Protein AF-A0A7C1MV88-F1 (afdb_monomer_lite)

Sequence (322 aa):
MDLDKIKSQSFTIELNSVKNSGLKTDVEYVSLTDSPQFGAKANNLRFTYNVPVYEKYQTVNYQYMLQGLNEQWSTWDAGQEVLFENLPHGNYKFEVRAQVGDQLTQNSAAYTFQVNRPWYLSITAIILYILMACFVLVLFHFYNRSYYRKQAVALKGENQRKLALSRSENEKAVMRLENEKLEDDFKSKSRELAASAMSIVKKNELLTAIKKDLLPIKQEAQVKTVIRTIDKNLSATKDWQFFEEAFTNADKDFFNKIKESHPKLTPKDLKLCAYLRLNLASKEIAPLLNISVRSVEIKRYRLRKKMDLQHKKSLVEYIISL

Structure (mmCIF, N/CA/C/O backbone):
data_AF-A0A7C1MV88-F1
#
_entry.id   AF-A0A7C1MV88-F1
#
loop_
_atom_site.group_PDB
_atom_site.id
_atom_site.type_symbol
_atom_site.label_atom_id
_atom_site.label_alt_id
_atom_site.label_comp_id
_atom_site.label_asym_id
_atom_site.label_entity_id
_atom_site.label_seq_id
_atom_site.pdbx_PDB_ins_code
_atom_site.Cartn_x
_atom_site.Cartn_y
_atom_site.Cartn_z
_atom_site.occupancy
_atom_site.B_iso_or_equiv
_atom_site.auth_seq_id
_atom_site.auth_comp_id
_atom_site.auth_asym_id
_atom_site.auth_atom_id
_atom_site.pdbx_PDB_model_num
ATOM 1 N N . MET A 1 1 ? 63.161 -0.910 -93.864 1.00 43.44 1 MET A N 1
ATOM 2 C CA . MET A 1 1 ? 62.293 -0.283 -92.848 1.00 43.44 1 MET A CA 1
ATOM 3 C C . MET A 1 1 ? 63.189 0.031 -91.671 1.00 43.44 1 MET A C 1
ATOM 5 O O . MET A 1 1 ? 63.658 -0.904 -91.039 1.00 43.44 1 MET A O 1
ATOM 9 N N . ASP A 1 2 ? 63.518 1.306 -91.474 1.00 39.75 2 ASP A N 1
ATOM 10 C CA . ASP A 1 2 ? 64.302 1.757 -90.319 1.00 39.75 2 ASP A CA 1
ATOM 11 C C . ASP A 1 2 ? 63.529 1.451 -89.034 1.00 39.75 2 ASP A C 1
ATOM 13 O O . ASP A 1 2 ? 62.472 2.035 -88.789 1.00 39.75 2 ASP A O 1
ATOM 17 N N . LEU A 1 3 ? 64.054 0.531 -88.227 1.00 54.66 3 LEU A N 1
ATOM 18 C CA . LEU A 1 3 ? 63.528 0.187 -86.901 1.00 54.66 3 LEU A CA 1
ATOM 19 C C . LEU A 1 3 ? 63.976 1.186 -85.812 1.00 54.66 3 LEU A C 1
ATOM 21 O O . LEU A 1 3 ? 63.488 1.120 -84.689 1.00 54.66 3 LEU A O 1
ATOM 25 N N . ASP A 1 4 ? 64.814 2.170 -86.156 1.00 48.09 4 ASP A N 1
ATOM 26 C CA . ASP A 1 4 ? 65.442 3.107 -85.208 1.00 48.09 4 ASP A CA 1
ATOM 27 C C . ASP A 1 4 ? 64.668 4.426 -84.987 1.00 48.09 4 ASP A C 1
ATOM 29 O O . ASP A 1 4 ? 65.198 5.394 -84.441 1.00 48.09 4 ASP A O 1
ATOM 33 N N . LYS A 1 5 ? 63.388 4.496 -85.380 1.00 48.03 5 LYS A N 1
ATOM 34 C CA . LYS A 1 5 ? 62.502 5.651 -85.105 1.00 48.03 5 LYS A CA 1
ATOM 35 C C . LYS A 1 5 ? 61.312 5.342 -84.196 1.00 48.03 5 LYS A C 1
ATOM 37 O O . LYS A 1 5 ? 60.357 6.117 -84.162 1.00 48.03 5 LYS A O 1
ATOM 42 N N . ILE A 1 6 ? 61.364 4.271 -83.406 1.00 53.09 6 ILE A N 1
ATOM 43 C CA . ILE A 1 6 ? 60.398 4.082 -82.316 1.00 53.09 6 ILE A CA 1
ATOM 44 C C . ILE A 1 6 ? 60.841 4.971 -81.149 1.00 53.09 6 ILE A C 1
ATOM 46 O O . ILE A 1 6 ? 61.544 4.539 -80.240 1.00 53.09 6 ILE A O 1
ATOM 50 N N . LYS A 1 7 ? 60.455 6.253 -81.175 1.00 53.41 7 LYS A N 1
ATOM 51 C CA . LYS A 1 7 ? 60.426 7.048 -79.941 1.00 53.41 7 LYS A CA 1
ATOM 52 C C . LYS A 1 7 ? 59.512 6.298 -78.975 1.00 53.41 7 LYS A C 1
ATOM 54 O O . LYS A 1 7 ? 58.331 6.150 -79.268 1.00 53.41 7 LYS A O 1
ATOM 59 N N . SER A 1 8 ? 60.041 5.814 -77.853 1.00 57.75 8 SER A N 1
ATOM 60 C CA . SER A 1 8 ? 59.219 5.266 -76.775 1.00 57.75 8 SER A CA 1
ATOM 61 C C . SER A 1 8 ? 58.285 6.372 -76.282 1.00 57.75 8 SER A C 1
ATOM 63 O O . SER A 1 8 ? 58.719 7.290 -75.582 1.00 57.75 8 SER A O 1
ATOM 65 N N . GLN A 1 9 ? 57.028 6.344 -76.713 1.00 67.88 9 GLN A N 1
ATOM 66 C CA . GLN A 1 9 ? 56.026 7.291 -76.259 1.00 67.88 9 GLN A CA 1
ATOM 67 C C . GLN A 1 9 ? 55.664 6.929 -74.819 1.00 67.88 9 GLN A C 1
ATOM 69 O O . GLN A 1 9 ? 55.195 5.834 -74.538 1.00 67.88 9 GLN A O 1
ATOM 74 N N . SER A 1 10 ? 55.946 7.826 -73.881 1.00 76.81 10 SER A N 1
ATOM 75 C CA . SER A 1 10 ? 55.569 7.640 -72.485 1.00 76.81 10 SER A CA 1
ATOM 76 C C . SER A 1 10 ? 54.100 7.996 -72.293 1.00 76.81 10 SER A C 1
ATOM 78 O O . SER A 1 10 ? 53.696 9.114 -72.616 1.00 76.81 10 SER A O 1
ATOM 80 N N . PHE A 1 11 ? 53.325 7.076 -71.726 1.00 85.00 11 PHE A N 1
ATOM 81 C CA . PHE A 1 11 ? 51.921 7.298 -71.395 1.00 85.00 11 PHE A CA 1
ATOM 82 C C . PHE A 1 11 ? 51.751 7.554 -69.895 1.00 85.00 11 PHE A C 1
ATOM 84 O O . PHE A 1 11 ? 52.348 6.861 -69.063 1.00 85.00 11 PHE A O 1
ATOM 91 N N . THR A 1 12 ? 50.913 8.529 -69.551 1.00 88.44 12 THR A N 1
ATOM 92 C CA . THR A 1 12 ? 50.513 8.835 -68.175 1.00 88.44 12 THR A CA 1
ATOM 93 C C . THR A 1 12 ? 49.016 8.622 -68.008 1.00 88.44 12 THR A C 1
ATOM 95 O O . THR A 1 12 ? 48.235 8.961 -68.894 1.00 88.44 12 THR A O 1
ATOM 98 N N . ILE A 1 13 ? 48.620 8.039 -66.880 1.00 90.62 13 ILE A N 1
ATOM 99 C CA . ILE A 1 13 ? 47.217 7.871 -66.502 1.00 90.62 13 ILE A CA 1
ATOM 100 C C . ILE A 1 13 ? 46.763 9.036 -65.627 1.00 90.62 13 ILE A C 1
ATOM 102 O O . ILE A 1 13 ? 47.484 9.453 -64.717 1.00 90.62 13 ILE A O 1
ATOM 106 N N . GLU A 1 14 ? 45.556 9.530 -65.880 1.00 90.62 14 GLU A N 1
ATOM 107 C CA . GLU A 1 14 ? 44.927 10.589 -65.096 1.00 90.62 14 GLU A CA 1
ATOM 108 C C . GLU A 1 14 ? 43.582 10.119 -64.535 1.00 90.62 14 GLU A C 1
ATOM 110 O O . GLU A 1 14 ? 42.842 9.351 -65.159 1.00 90.62 14 GLU A O 1
ATOM 115 N N . LEU A 1 15 ? 43.279 10.566 -63.315 1.00 90.62 15 LEU A N 1
ATOM 116 C CA . LEU A 1 15 ? 41.982 10.360 -62.684 1.00 90.62 15 LEU A CA 1
ATOM 117 C C . LEU A 1 15 ? 41.083 11.547 -63.047 1.00 90.62 15 LEU A C 1
ATOM 119 O O . LEU A 1 15 ? 41.355 12.671 -62.641 1.00 90.62 15 LEU A O 1
ATOM 123 N N . ASN A 1 16 ? 40.013 11.300 -63.800 1.00 90.38 16 ASN A N 1
ATOM 124 C CA . ASN A 1 16 ? 39.145 12.346 -64.347 1.00 90.38 16 ASN A CA 1
ATOM 125 C C . ASN A 1 16 ? 38.116 12.842 -63.336 1.00 90.38 16 ASN A C 1
ATOM 127 O O . ASN A 1 16 ? 37.838 14.035 -63.246 1.00 90.38 16 ASN A O 1
ATOM 131 N N . SER A 1 17 ? 37.480 11.913 -62.622 1.00 90.19 17 SER A N 1
ATOM 132 C CA . SER A 1 17 ? 36.463 12.260 -61.636 1.00 90.19 17 SER A CA 1
ATOM 133 C C . SER A 1 17 ? 36.276 11.159 -60.611 1.00 90.19 17 SER A C 1
ATOM 135 O O . SER A 1 17 ? 36.315 9.973 -60.948 1.00 90.19 17 SER A O 1
ATOM 137 N N . VAL A 1 18 ? 35.987 11.576 -59.382 1.00 91.38 18 VAL A N 1
ATOM 138 C CA . VAL A 1 18 ? 35.478 10.718 -58.316 1.00 91.38 18 VAL A CA 1
ATOM 139 C C . VAL A 1 18 ? 34.064 11.172 -58.004 1.00 91.38 18 VAL A C 1
ATOM 141 O O . VAL A 1 18 ? 33.821 12.359 -57.783 1.00 91.38 18 VAL A O 1
ATOM 144 N N . LYS A 1 19 ? 33.122 10.234 -58.010 1.00 91.88 19 LYS A N 1
ATOM 145 C CA . LYS A 1 19 ? 31.727 10.489 -57.658 1.00 91.88 19 LYS A CA 1
ATOM 146 C C . LYS A 1 19 ? 31.331 9.632 -56.472 1.00 91.88 19 LYS A C 1
ATOM 148 O O . LYS A 1 19 ? 31.603 8.432 -56.472 1.00 91.88 19 LYS A O 1
ATOM 153 N N . ASN A 1 20 ? 30.655 10.234 -55.502 1.00 90.19 20 ASN A N 1
ATOM 154 C CA . ASN A 1 20 ? 30.057 9.524 -54.381 1.00 90.19 20 ASN A CA 1
ATOM 155 C C . ASN A 1 20 ? 28.533 9.482 -54.526 1.00 90.19 20 ASN A C 1
ATOM 157 O O . ASN A 1 20 ? 27.910 10.447 -54.960 1.00 90.19 20 ASN A O 1
ATOM 161 N N . SER A 1 21 ? 27.933 8.356 -54.159 1.00 86.88 21 SER A N 1
ATOM 162 C CA . SER A 1 21 ? 26.489 8.180 -54.073 1.00 86.88 21 SER A CA 1
ATOM 163 C C . SER A 1 21 ? 26.116 7.299 -52.880 1.00 86.88 21 SER A C 1
ATOM 165 O O . SER A 1 21 ? 26.923 6.548 -52.331 1.00 86.88 21 SER A O 1
ATOM 167 N N . GLY A 1 22 ? 24.864 7.402 -52.462 1.00 83.12 22 GLY A N 1
ATOM 168 C CA . GLY A 1 22 ? 24.273 6.577 -51.417 1.00 83.12 22 GLY A CA 1
ATOM 169 C C . GLY A 1 22 ? 23.012 5.896 -51.923 1.00 83.12 22 GLY A C 1
ATOM 170 O O . GLY A 1 22 ? 22.513 6.220 -52.995 1.00 83.12 22 GLY A O 1
ATOM 171 N N . LEU A 1 23 ? 22.443 4.989 -51.124 1.00 69.50 23 LEU A N 1
ATOM 172 C CA . LEU A 1 23 ? 21.227 4.225 -51.467 1.00 69.50 23 LEU A CA 1
ATOM 173 C C . LEU A 1 23 ? 20.025 5.092 -51.911 1.00 69.50 23 LEU A C 1
ATOM 175 O O . LEU A 1 23 ? 19.098 4.565 -52.520 1.00 69.50 23 LEU A O 1
ATOM 179 N N . LYS A 1 24 ? 20.007 6.389 -51.564 1.00 66.50 24 LYS A N 1
ATOM 180 C CA . LYS A 1 24 ? 18.940 7.355 -51.898 1.00 66.50 24 LYS A CA 1
ATOM 181 C C . LYS A 1 24 ? 19.437 8.799 -52.094 1.00 66.50 24 LYS A C 1
ATOM 183 O O . LYS A 1 24 ? 18.637 9.721 -51.968 1.00 66.50 24 LYS A O 1
ATOM 188 N N . THR A 1 25 ? 20.734 9.019 -52.293 1.00 68.38 25 THR A N 1
ATOM 189 C CA . THR A 1 25 ? 21.294 10.374 -52.457 1.00 68.38 25 THR A CA 1
ATOM 190 C C . THR A 1 25 ? 21.766 10.584 -53.883 1.00 68.38 25 THR A C 1
ATOM 192 O O . THR A 1 25 ? 22.260 9.645 -54.510 1.00 68.38 25 THR A O 1
ATOM 195 N N . ASP A 1 26 ? 21.616 11.816 -54.367 1.00 73.62 26 ASP A N 1
ATOM 196 C CA . ASP A 1 26 ? 22.109 12.219 -55.677 1.00 73.62 26 ASP A CA 1
ATOM 197 C C . ASP A 1 26 ? 23.626 12.018 -55.777 1.00 73.62 26 ASP A C 1
ATOM 199 O O . ASP A 1 26 ? 24.349 11.964 -54.779 1.00 73.62 26 ASP A O 1
ATOM 203 N N . VAL A 1 27 ? 24.098 11.845 -57.009 1.00 81.69 27 VAL A N 1
ATOM 204 C CA . VAL A 1 27 ? 25.511 11.613 -57.300 1.00 81.69 27 VAL A CA 1
ATOM 205 C C . VAL A 1 27 ? 26.274 12.928 -57.142 1.00 81.69 27 VAL A C 1
ATOM 207 O O . VAL A 1 27 ? 26.058 13.865 -57.909 1.00 81.69 27 VAL A O 1
ATOM 210 N N . GLU A 1 28 ? 27.194 12.985 -56.183 1.00 84.75 28 GLU A N 1
ATOM 211 C CA . GLU A 1 28 ? 28.012 14.168 -55.904 1.00 84.75 28 GLU A CA 1
ATOM 212 C C . GLU A 1 28 ? 29.429 14.000 -56.461 1.00 84.75 28 GLU A C 1
ATOM 214 O O . GLU A 1 28 ? 30.060 12.951 -56.301 1.00 84.75 28 GLU A O 1
ATOM 219 N N . TYR A 1 29 ? 29.942 15.044 -57.115 1.00 85.56 29 TYR A N 1
ATOM 220 C CA . TYR A 1 29 ? 31.335 15.107 -57.555 1.00 85.56 29 TYR A CA 1
ATOM 221 C C . TYR A 1 29 ? 32.238 15.455 -56.378 1.00 85.56 29 TYR A C 1
ATOM 223 O O . TYR A 1 29 ? 31.961 16.390 -55.627 1.00 85.56 29 TYR A O 1
ATOM 231 N N . VAL A 1 30 ? 33.341 14.725 -56.249 1.00 87.12 30 VAL A N 1
ATOM 232 C CA . VAL A 1 30 ? 34.286 14.876 -55.148 1.00 87.12 30 VAL A CA 1
ATOM 233 C C . VAL A 1 30 ? 35.613 15.428 -55.660 1.00 87.12 30 VAL A C 1
ATOM 235 O O . VAL A 1 30 ? 36.077 15.063 -56.740 1.00 87.12 30 VAL A O 1
ATOM 238 N N . SER A 1 31 ? 36.219 16.316 -54.869 1.00 84.69 31 SER A N 1
ATOM 239 C CA . SER A 1 31 ? 37.550 16.874 -55.124 1.00 84.69 31 SER A CA 1
ATOM 240 C C . SER A 1 31 ? 38.598 15.765 -55.265 1.00 84.69 31 SER A C 1
ATOM 242 O O . SER A 1 31 ? 38.625 14.818 -54.474 1.00 84.69 31 SER A O 1
ATOM 244 N N . LEU A 1 32 ? 39.465 15.899 -56.271 1.00 80.50 32 LEU A N 1
ATOM 245 C CA . LEU A 1 32 ? 40.544 14.954 -56.583 1.00 80.50 32 LEU A CA 1
ATOM 246 C C . LEU A 1 32 ? 41.809 15.187 -55.745 1.00 80.50 32 LEU A C 1
ATOM 248 O O . LEU A 1 32 ? 42.671 14.315 -55.686 1.00 80.50 32 LEU A O 1
ATOM 252 N N . THR A 1 33 ? 41.924 16.356 -55.115 1.00 73.25 33 THR A N 1
ATOM 253 C CA . THR A 1 33 ? 43.140 16.801 -54.416 1.00 73.25 33 THR A CA 1
ATOM 254 C C . THR A 1 33 ? 43.076 16.553 -52.910 1.00 73.25 33 THR A C 1
ATOM 256 O O . THR A 1 33 ? 44.109 16.482 -52.247 1.00 73.25 33 THR A O 1
ATOM 259 N N . ASP A 1 34 ? 41.867 16.415 -52.368 1.00 80.31 34 ASP A N 1
ATOM 260 C CA . ASP A 1 34 ? 41.632 16.235 -50.939 1.00 80.31 34 ASP A CA 1
ATOM 261 C C . ASP A 1 34 ? 41.534 14.750 -50.571 1.00 80.31 34 ASP A C 1
ATOM 263 O O . ASP A 1 34 ? 41.269 13.897 -51.415 1.00 80.31 34 ASP A O 1
ATOM 267 N N . SER A 1 35 ? 41.714 14.438 -49.285 1.00 82.44 35 SER A N 1
ATOM 268 C CA . SER A 1 35 ? 41.376 13.129 -48.707 1.00 82.44 35 SER A CA 1
ATOM 269 C C . SER A 1 35 ? 40.017 13.218 -48.001 1.00 82.44 35 SER A C 1
ATOM 271 O O . SER A 1 35 ? 39.975 13.428 -46.784 1.00 82.44 35 SER A O 1
ATOM 273 N N . PRO A 1 36 ? 38.890 13.149 -48.735 1.00 87.06 36 PRO A N 1
ATOM 274 C CA . PRO A 1 36 ? 37.571 13.399 -48.172 1.00 87.06 36 PRO A CA 1
ATOM 275 C C . PRO A 1 36 ? 37.126 12.287 -47.225 1.00 87.06 36 PRO A C 1
ATOM 277 O O . PRO A 1 36 ? 37.503 11.116 -47.346 1.00 87.06 36 PRO A O 1
ATOM 280 N N . GLN A 1 37 ? 36.246 12.675 -46.306 1.00 89.12 37 GLN A N 1
ATOM 281 C CA . GLN A 1 37 ? 35.535 11.757 -45.431 1.00 89.12 37 GLN A CA 1
ATOM 282 C C . GLN A 1 37 ? 34.079 11.656 -45.869 1.00 89.12 37 GLN A C 1
ATOM 284 O O . GLN A 1 37 ? 33.356 12.651 -45.913 1.00 89.12 37 GLN A O 1
ATOM 289 N N . PHE A 1 38 ? 33.633 10.440 -46.146 1.00 88.31 38 PHE A N 1
ATOM 290 C CA . PHE A 1 38 ? 32.266 10.156 -46.544 1.00 88.31 38 PHE A CA 1
ATOM 291 C C . PHE A 1 38 ? 31.457 9.627 -45.364 1.00 88.31 38 PHE A C 1
ATOM 293 O O . PHE A 1 38 ? 31.942 8.847 -44.545 1.00 88.31 38 PHE A O 1
ATOM 300 N N . GLY A 1 39 ? 30.199 10.052 -45.254 1.00 85.50 39 GLY A N 1
ATOM 301 C CA . GLY A 1 39 ? 29.281 9.506 -44.257 1.00 85.50 39 GLY A CA 1
ATOM 302 C C . GLY A 1 39 ? 28.929 8.046 -44.553 1.00 85.50 39 GLY A C 1
ATOM 303 O O . GLY A 1 39 ? 28.918 7.627 -45.704 1.00 85.50 39 GLY A O 1
ATOM 304 N N . ALA A 1 40 ? 28.530 7.287 -43.530 1.00 83.88 40 ALA A N 1
ATOM 305 C CA . ALA A 1 40 ? 28.205 5.858 -43.651 1.00 83.88 40 ALA A CA 1
ATOM 306 C C . ALA A 1 40 ? 27.114 5.499 -44.686 1.00 83.88 40 ALA A C 1
ATOM 308 O O . ALA A 1 40 ? 26.945 4.332 -45.015 1.00 83.88 40 ALA A O 1
ATOM 309 N N . LYS A 1 41 ? 26.327 6.481 -45.148 1.00 84.62 41 LYS A N 1
ATOM 310 C CA . LYS A 1 41 ? 25.267 6.298 -46.153 1.00 84.62 41 LYS A CA 1
ATOM 311 C C . LYS A 1 41 ? 25.717 6.591 -47.585 1.00 84.62 41 LYS A C 1
ATOM 313 O O . LYS A 1 41 ? 24.995 6.223 -48.504 1.00 84.62 41 LYS A O 1
ATOM 318 N N . ALA A 1 42 ? 26.839 7.285 -47.755 1.00 85.00 42 ALA A N 1
ATOM 319 C CA . ALA A 1 42 ? 27.396 7.685 -49.040 1.00 85.00 42 ALA A CA 1
ATOM 320 C C . ALA A 1 42 ? 28.660 6.849 -49.276 1.00 85.00 42 ALA A C 1
ATOM 322 O O . ALA A 1 42 ? 29.783 7.326 -49.117 1.00 85.00 42 ALA A O 1
ATOM 323 N N . ASN A 1 43 ? 28.443 5.550 -49.491 1.00 87.50 43 ASN A N 1
ATOM 324 C CA . ASN A 1 43 ? 29.479 4.523 -49.527 1.00 87.50 43 ASN A CA 1
ATOM 325 C C . ASN A 1 43 ? 29.573 3.807 -50.884 1.00 87.50 43 ASN A C 1
ATOM 327 O O . ASN A 1 43 ? 30.171 2.734 -50.967 1.00 87.50 43 ASN A O 1
ATOM 331 N N . ASN A 1 44 ? 29.006 4.402 -51.938 1.00 91.25 44 ASN A N 1
ATOM 332 C CA . ASN A 1 44 ? 29.168 3.942 -53.311 1.00 91.25 44 ASN A CA 1
ATOM 333 C C . ASN A 1 44 ? 30.065 4.930 -54.061 1.00 91.25 44 ASN A C 1
ATOM 335 O O . ASN A 1 44 ? 29.660 6.070 -54.301 1.00 91.25 44 ASN A O 1
ATOM 339 N N . LEU A 1 45 ? 31.262 4.495 -54.450 1.00 92.69 45 LEU A N 1
ATOM 340 C CA . LEU A 1 45 ? 32.252 5.351 -55.101 1.00 92.69 45 LEU A CA 1
ATOM 341 C C . LEU A 1 45 ? 32.537 4.899 -56.521 1.00 92.69 45 LEU A C 1
ATOM 343 O O . LEU A 1 45 ? 32.808 3.729 -56.784 1.00 92.69 45 LEU A O 1
ATOM 347 N N . ARG A 1 46 ? 32.495 5.864 -57.431 1.00 94.12 46 ARG A N 1
ATOM 348 C CA . ARG A 1 46 ? 32.690 5.679 -58.863 1.00 94.12 46 ARG A CA 1
ATOM 349 C C . ARG A 1 46 ? 33.893 6.494 -59.306 1.00 94.12 46 ARG A C 1
ATOM 351 O O . ARG A 1 46 ? 33.924 7.709 -59.108 1.00 94.12 46 ARG A O 1
ATOM 358 N N . PHE A 1 47 ? 34.864 5.813 -59.896 1.00 94.50 47 PHE A N 1
ATOM 359 C CA . PHE A 1 47 ? 36.118 6.392 -60.362 1.00 94.50 47 PHE A CA 1
ATOM 360 C C . PHE A 1 47 ? 36.154 6.329 -61.880 1.00 94.50 47 PHE A C 1
ATOM 362 O O . PHE A 1 47 ? 35.947 5.259 -62.447 1.00 94.50 47 PHE A O 1
ATOM 369 N N . THR A 1 48 ? 36.445 7.454 -62.526 1.00 94.44 48 THR A N 1
ATOM 370 C CA . THR A 1 48 ? 36.652 7.528 -63.977 1.00 94.44 48 THR A CA 1
ATOM 371 C C . THR A 1 48 ? 38.077 7.975 -64.246 1.00 94.44 48 THR A C 1
ATOM 373 O O . THR A 1 48 ? 38.528 8.955 -63.655 1.00 94.44 48 THR A O 1
ATOM 376 N N . TYR A 1 49 ? 38.777 7.287 -65.137 1.00 94.19 49 TYR A N 1
ATOM 377 C CA . TYR A 1 49 ? 40.188 7.515 -65.448 1.00 94.19 49 TYR A CA 1
ATOM 378 C C . TYR A 1 49 ? 40.433 7.364 -66.947 1.00 94.19 49 TYR A C 1
ATOM 380 O O . TYR A 1 49 ? 39.674 6.697 -67.647 1.00 94.19 49 TYR A O 1
ATOM 388 N N . ASN A 1 50 ? 41.486 7.991 -67.463 1.00 92.56 50 ASN A N 1
ATOM 389 C CA . ASN A 1 50 ? 41.850 7.860 -68.869 1.00 92.56 50 ASN A CA 1
ATOM 390 C C . ASN A 1 50 ? 43.367 7.914 -69.088 1.00 92.56 50 ASN A C 1
ATOM 392 O O . ASN A 1 50 ? 44.150 8.224 -68.193 1.00 92.56 50 ASN A O 1
ATOM 396 N N . VAL A 1 51 ? 43.766 7.576 -70.314 1.00 90.50 51 VAL A N 1
ATOM 397 C CA . VAL A 1 51 ? 45.113 7.818 -70.833 1.00 90.50 51 VAL A CA 1
ATOM 398 C C . VAL A 1 51 ? 44.944 8.553 -72.163 1.00 90.50 51 VAL A C 1
ATOM 400 O O . VAL A 1 51 ? 44.205 8.057 -73.019 1.00 90.50 51 VAL A O 1
ATOM 403 N N . PRO A 1 52 ? 45.586 9.713 -72.370 1.00 84.88 52 PRO A N 1
ATOM 404 C CA . PRO A 1 52 ? 45.503 10.439 -73.631 1.00 84.88 52 PRO A CA 1
ATOM 405 C C . PRO A 1 52 ? 46.331 9.726 -74.713 1.00 84.88 52 PRO A C 1
ATOM 407 O O . PRO A 1 52 ? 47.536 9.941 -74.844 1.00 84.88 52 PRO A O 1
ATOM 410 N N . VAL A 1 53 ? 45.677 8.868 -75.499 1.00 83.44 53 VAL A N 1
ATOM 411 C CA . VAL A 1 53 ? 46.277 8.173 -76.648 1.00 83.44 53 VAL A CA 1
ATOM 412 C C . VAL A 1 53 ? 45.719 8.759 -77.945 1.00 83.44 53 VAL A C 1
ATOM 414 O O . VAL A 1 53 ? 44.515 8.725 -78.184 1.00 83.44 53 VAL A O 1
ATOM 417 N N . TYR A 1 54 ? 46.598 9.311 -78.785 1.00 75.25 54 TYR A N 1
ATOM 418 C CA . TYR A 1 54 ? 46.228 9.985 -80.041 1.00 75.25 54 TYR A CA 1
ATOM 419 C C . TYR A 1 54 ? 46.308 9.070 -81.276 1.00 75.25 54 TYR A C 1
ATOM 421 O O . TYR A 1 54 ? 45.879 9.454 -82.365 1.00 75.25 54 TYR A O 1
ATOM 429 N N . GLU A 1 55 ? 46.845 7.856 -81.123 1.00 76.31 55 GLU A N 1
ATOM 430 C CA . GLU A 1 55 ? 46.947 6.872 -82.201 1.00 76.31 55 GLU A CA 1
ATOM 431 C C . GLU A 1 55 ? 45.694 5.990 -82.281 1.00 76.31 55 GLU A C 1
ATOM 433 O O . GLU A 1 55 ? 45.308 5.330 -81.321 1.00 76.31 55 GLU A O 1
ATOM 438 N N . LYS A 1 56 ? 45.071 5.938 -83.464 1.00 61.91 56 LYS A N 1
ATOM 439 C CA . LYS A 1 56 ? 43.737 5.348 -83.687 1.00 61.91 56 LYS A CA 1
ATOM 440 C C . LYS A 1 56 ? 43.641 3.826 -83.468 1.00 61.91 56 LYS A C 1
ATOM 442 O O . LYS A 1 56 ? 42.531 3.309 -83.384 1.00 61.91 56 LYS A O 1
ATOM 447 N N . TYR A 1 57 ? 44.764 3.110 -83.403 1.00 71.38 57 TYR A N 1
ATOM 448 C CA . TYR A 1 57 ? 44.796 1.638 -83.375 1.00 71.38 57 TYR A CA 1
ATOM 449 C C . TYR A 1 57 ? 45.424 1.041 -82.109 1.00 71.38 57 TYR A C 1
ATOM 451 O O . TYR A 1 57 ? 45.600 -0.173 -82.039 1.00 71.38 57 TYR A O 1
ATOM 459 N N . GLN A 1 58 ? 45.761 1.859 -81.109 1.00 78.25 58 GLN A N 1
ATOM 460 C CA . GLN A 1 58 ? 46.295 1.363 -79.843 1.00 78.25 58 GLN A CA 1
ATOM 461 C C . GLN A 1 58 ? 45.153 1.061 -78.867 1.00 78.25 58 GLN A C 1
ATOM 463 O O . GLN A 1 58 ? 44.336 1.927 -78.557 1.00 78.25 58 GLN A O 1
ATOM 468 N N . THR A 1 59 ? 45.091 -0.175 -78.373 1.00 83.69 59 THR A N 1
ATOM 469 C CA . THR A 1 59 ? 44.157 -0.565 -77.311 1.00 83.69 59 THR A CA 1
ATOM 470 C C . THR A 1 59 ? 44.725 -0.180 -75.950 1.00 83.69 59 THR A C 1
ATOM 472 O O . THR A 1 59 ? 45.891 -0.467 -75.667 1.00 83.69 59 THR A O 1
ATOM 475 N N . VAL A 1 60 ? 43.894 0.431 -75.105 1.00 89.81 60 VAL A N 1
ATOM 476 C CA . VAL A 1 60 ? 44.242 0.771 -73.722 1.00 89.81 60 VAL A CA 1
ATOM 477 C C . VAL A 1 60 ? 43.474 -0.143 -72.783 1.00 89.81 60 VAL A C 1
ATOM 479 O O . VAL A 1 60 ? 42.246 -0.170 -72.820 1.00 89.81 60 VAL A O 1
ATOM 482 N N . ASN A 1 61 ? 44.205 -0.862 -71.941 1.00 93.31 61 ASN A N 1
ATOM 483 C CA . ASN A 1 61 ? 43.647 -1.653 -70.856 1.00 93.31 61 ASN A CA 1
ATOM 484 C C . ASN A 1 61 ? 44.034 -1.030 -69.517 1.00 93.31 61 ASN A C 1
ATOM 486 O O . ASN A 1 61 ? 45.106 -0.446 -69.368 1.00 93.31 61 ASN A O 1
ATOM 490 N N . TYR A 1 62 ? 43.177 -1.195 -68.524 1.00 94.50 62 TYR A N 1
ATOM 491 C CA . TYR A 1 62 ? 43.312 -0.638 -67.192 1.00 94.50 62 TYR A CA 1
ATOM 492 C C . TYR A 1 62 ? 43.326 -1.752 -66.153 1.00 94.50 62 TYR A C 1
ATOM 494 O O . TYR A 1 62 ? 42.686 -2.794 -66.306 1.00 94.50 62 TYR A O 1
ATOM 502 N N . GLN A 1 63 ? 44.065 -1.509 -65.079 1.00 94.69 63 GLN A N 1
ATOM 503 C CA . GLN A 1 63 ? 44.028 -2.298 -63.861 1.00 94.69 63 GLN A CA 1
ATOM 504 C C . GLN A 1 63 ? 43.875 -1.366 -62.680 1.00 94.69 63 GLN A C 1
ATOM 506 O O . GLN A 1 63 ? 44.548 -0.338 -62.600 1.00 94.69 63 GLN A O 1
ATOM 511 N N . TYR A 1 64 ? 43.031 -1.762 -61.738 1.00 94.75 64 TYR A N 1
ATOM 512 C CA . TYR A 1 64 ? 42.799 -1.008 -60.521 1.00 94.75 64 TYR A CA 1
ATOM 513 C C . TYR A 1 64 ? 42.954 -1.884 -59.279 1.00 94.75 64 TYR A C 1
ATOM 515 O O . TYR A 1 64 ? 42.871 -3.111 -59.336 1.00 94.75 64 TYR A O 1
ATOM 523 N N . MET A 1 65 ? 43.171 -1.235 -58.143 1.00 95.62 65 MET A N 1
ATOM 524 C CA . MET A 1 65 ? 43.273 -1.849 -56.827 1.00 95.62 65 MET A CA 1
ATOM 525 C C . MET A 1 65 ? 42.651 -0.913 -55.790 1.00 95.62 65 MET A C 1
ATOM 527 O O . MET A 1 65 ? 42.795 0.306 -55.880 1.00 95.62 65 MET A O 1
ATOM 531 N N . LEU A 1 66 ? 41.967 -1.479 -54.793 1.00 95.69 66 LEU A N 1
ATOM 532 C CA . LEU A 1 66 ? 41.399 -0.721 -53.679 1.00 95.69 66 LEU A CA 1
ATOM 533 C C . LEU A 1 66 ? 41.920 -1.273 -52.352 1.00 95.69 66 LEU A C 1
ATOM 535 O O . LEU A 1 66 ? 41.320 -2.166 -51.744 1.00 95.69 66 LEU A O 1
ATOM 539 N N . GLN A 1 67 ? 43.026 -0.699 -51.885 1.00 94.38 67 GLN A N 1
ATOM 540 C CA . GLN A 1 67 ? 43.594 -1.020 -50.579 1.00 94.38 67 GLN A CA 1
ATOM 541 C C . GLN A 1 67 ? 42.573 -0.670 -49.490 1.00 94.38 67 GLN A C 1
ATOM 543 O O . GLN A 1 67 ? 41.957 0.396 -49.532 1.00 94.38 67 GLN A O 1
ATOM 548 N N . GLY A 1 68 ? 42.375 -1.584 -48.540 1.00 90.69 68 GLY A N 1
ATOM 549 C CA . GLY A 1 68 ? 41.300 -1.526 -47.543 1.00 90.69 68 GLY A CA 1
ATOM 550 C C . GLY A 1 68 ? 40.077 -2.389 -47.883 1.00 90.69 68 GLY A C 1
ATOM 551 O O . GLY A 1 68 ? 39.292 -2.689 -46.985 1.00 90.69 68 GLY A O 1
ATOM 552 N N . LEU A 1 69 ? 39.924 -2.832 -49.141 1.00 92.00 69 LEU A N 1
ATOM 553 C CA . LEU A 1 69 ? 38.938 -3.849 -49.542 1.00 92.00 69 LEU A CA 1
ATOM 554 C C . LEU A 1 69 ? 39.620 -5.111 -50.090 1.00 92.00 69 LEU A C 1
ATOM 556 O O . LEU A 1 69 ? 39.350 -6.208 -49.610 1.00 92.00 69 LEU A O 1
ATOM 560 N N . ASN A 1 70 ? 40.497 -4.951 -51.085 1.00 90.31 70 ASN A N 1
ATOM 561 C CA . ASN A 1 70 ? 41.281 -6.030 -51.682 1.00 90.31 70 ASN A CA 1
ATOM 562 C C . ASN A 1 70 ? 42.659 -5.500 -52.116 1.00 90.31 70 ASN A C 1
ATOM 564 O O . ASN A 1 70 ? 42.752 -4.490 -52.811 1.00 90.31 70 ASN A O 1
ATOM 568 N N . GLU A 1 71 ? 43.724 -6.195 -51.717 1.00 91.00 71 GLU A N 1
ATOM 569 C CA . GLU A 1 71 ? 45.120 -5.811 -51.980 1.00 91.00 71 GLU A CA 1
ATOM 570 C C . GLU A 1 71 ? 45.677 -6.380 -53.298 1.00 91.00 71 GLU A C 1
ATOM 572 O O . GLU A 1 71 ? 46.866 -6.256 -53.583 1.00 91.00 71 GLU A O 1
ATOM 577 N N . GLN A 1 72 ? 44.837 -7.022 -54.113 1.00 93.75 72 GLN A N 1
ATOM 578 C CA . GLN A 1 72 ? 45.218 -7.538 -55.427 1.00 93.75 72 GLN A CA 1
ATOM 579 C C . GLN A 1 72 ? 44.730 -6.620 -56.553 1.00 93.75 72 GLN A C 1
ATOM 581 O O . GLN A 1 72 ? 43.617 -6.093 -56.504 1.00 93.75 72 GLN A O 1
ATOM 586 N N . TRP A 1 73 ? 45.556 -6.465 -57.592 1.00 94.19 73 TRP A N 1
ATOM 587 C CA . TRP A 1 73 ? 45.161 -5.798 -58.835 1.00 94.19 73 TRP A CA 1
ATOM 588 C C . TRP A 1 73 ? 44.048 -6.579 -59.540 1.00 94.19 73 TRP A C 1
ATOM 590 O O . TRP A 1 73 ? 44.066 -7.811 -59.571 1.00 94.19 73 TRP A O 1
ATOM 600 N N . SER A 1 74 ? 43.107 -5.856 -60.145 1.00 94.44 74 SER A N 1
ATOM 601 C CA . SER A 1 74 ? 42.068 -6.430 -60.999 1.00 94.44 74 SER A CA 1
ATOM 602 C C . SER A 1 74 ? 42.660 -7.125 -62.231 1.00 94.44 74 SER A C 1
ATOM 604 O O . SER A 1 74 ? 43.833 -6.965 -62.578 1.00 94.44 74 SER A O 1
ATOM 606 N N . THR A 1 75 ? 41.837 -7.871 -62.962 1.00 94.12 75 THR A N 1
ATOM 607 C CA . THR A 1 75 ? 42.181 -8.257 -64.335 1.00 94.12 75 THR A CA 1
ATOM 608 C C . THR A 1 75 ? 42.269 -7.016 -65.224 1.00 94.12 75 THR A C 1
ATOM 610 O O . THR A 1 75 ? 41.669 -5.984 -64.914 1.00 94.12 75 THR A O 1
ATOM 613 N N . TRP A 1 76 ? 43.030 -7.112 -66.314 1.00 93.69 76 TRP A N 1
ATOM 614 C CA . TRP A 1 76 ? 43.057 -6.077 -67.345 1.00 93.69 76 TRP A CA 1
ATOM 615 C C . TRP A 1 76 ? 41.683 -5.961 -68.005 1.00 93.69 76 TRP A C 1
ATOM 617 O O . TRP A 1 76 ? 41.132 -6.972 -68.442 1.00 93.69 76 TRP A O 1
ATOM 627 N N . ASP A 1 77 ? 41.154 -4.744 -68.076 1.00 93.06 77 ASP A N 1
ATOM 628 C CA . ASP A 1 77 ? 39.882 -4.439 -68.733 1.00 93.06 77 ASP A CA 1
ATOM 629 C C . ASP A 1 77 ? 39.971 -3.126 -69.524 1.00 93.06 77 ASP A C 1
ATOM 631 O O . ASP A 1 77 ? 40.734 -2.233 -69.169 1.00 93.06 77 ASP A O 1
ATOM 635 N N . ALA A 1 78 ? 39.197 -2.991 -70.599 1.00 90.88 78 ALA A N 1
ATOM 636 C CA . ALA A 1 78 ? 39.171 -1.779 -71.423 1.00 90.88 78 ALA A CA 1
ATOM 637 C C . ALA A 1 78 ? 38.283 -0.665 -70.828 1.00 90.88 78 ALA A C 1
ATOM 639 O O . ALA A 1 78 ? 38.243 0.451 -71.354 1.00 90.88 78 ALA A O 1
ATOM 640 N N . GLY A 1 79 ? 37.551 -0.954 -69.746 1.00 90.31 79 GLY A N 1
ATOM 641 C CA . GLY A 1 79 ? 36.704 0.006 -69.048 1.00 90.31 79 GLY A CA 1
ATOM 642 C C . GLY A 1 79 ? 37.491 1.192 -68.483 1.00 90.31 79 GLY A C 1
ATOM 643 O O . GLY A 1 79 ? 38.509 1.029 -67.823 1.00 90.31 79 GLY A O 1
ATOM 644 N N . GLN A 1 80 ? 36.982 2.404 -68.709 1.00 91.38 80 GLN A N 1
ATOM 645 C CA . GLN A 1 80 ? 37.531 3.664 -68.176 1.00 91.38 80 GLN A CA 1
ATOM 646 C C . GLN A 1 80 ? 36.895 4.067 -66.835 1.00 91.38 80 GLN A C 1
ATOM 648 O O . GLN A 1 80 ? 37.053 5.193 -66.357 1.00 91.38 80 GLN A O 1
ATOM 653 N N . GLU A 1 81 ? 36.106 3.167 -66.253 1.00 93.81 81 GLU A N 1
ATOM 654 C CA . GLU A 1 81 ? 35.298 3.425 -65.076 1.00 93.81 81 GLU A CA 1
ATOM 655 C C . GLU A 1 81 ? 35.197 2.181 -64.194 1.00 93.81 81 GLU A C 1
ATOM 657 O O . GLU A 1 81 ? 35.027 1.069 -64.685 1.00 93.81 81 GLU A O 1
ATOM 662 N N . VAL A 1 82 ? 35.248 2.383 -62.876 1.00 94.38 82 VAL A N 1
ATOM 663 C CA . VAL A 1 82 ? 34.960 1.343 -61.884 1.00 94.38 82 VAL A CA 1
ATOM 664 C C . VAL A 1 82 ? 34.028 1.879 -60.803 1.00 94.38 82 VAL A C 1
ATOM 666 O O . VAL A 1 82 ? 34.171 3.015 -60.344 1.00 94.38 82 VAL A O 1
ATOM 669 N N . LEU A 1 83 ? 33.074 1.044 -60.392 1.00 93.06 83 LEU A N 1
ATOM 670 C CA . LEU A 1 83 ? 32.141 1.315 -59.305 1.00 93.06 83 LEU A CA 1
ATOM 671 C C . LEU A 1 83 ? 32.407 0.356 -58.141 1.00 93.06 83 LEU A C 1
ATOM 673 O O . LEU A 1 83 ? 32.363 -0.860 -58.311 1.00 93.06 83 LEU A O 1
ATOM 677 N N . PHE A 1 84 ? 32.619 0.914 -56.954 1.00 93.31 84 PHE A N 1
ATOM 678 C CA . PHE A 1 84 ? 32.633 0.178 -55.697 1.00 93.31 84 PHE A CA 1
ATOM 679 C C . PHE A 1 84 ? 31.344 0.457 -54.936 1.00 93.31 84 PHE A C 1
ATOM 681 O O . PHE A 1 84 ? 31.080 1.599 -54.559 1.00 93.31 84 PHE A O 1
ATOM 688 N N . GLU A 1 85 ? 30.549 -0.585 -54.713 1.00 90.94 85 GLU A N 1
ATOM 689 C CA . GLU A 1 85 ? 29.275 -0.495 -54.006 1.00 90.94 85 GLU A CA 1
ATOM 690 C C . GLU A 1 85 ? 29.406 -0.943 -52.550 1.00 90.94 85 GLU A C 1
ATOM 692 O O . GLU A 1 85 ? 30.138 -1.880 -52.227 1.00 90.94 85 GLU A O 1
ATOM 697 N N . ASN A 1 86 ? 28.641 -0.288 -51.680 1.00 89.00 86 ASN A N 1
ATOM 698 C CA . ASN A 1 86 ? 28.472 -0.621 -50.274 1.00 89.00 86 ASN A CA 1
ATOM 699 C C . ASN A 1 86 ? 29.795 -0.791 -49.507 1.00 89.00 86 ASN A C 1
ATOM 701 O O . ASN A 1 86 ? 29.980 -1.757 -48.760 1.00 89.00 86 ASN A O 1
ATOM 705 N N . LEU A 1 87 ? 30.720 0.155 -49.682 1.00 91.31 87 LEU A N 1
ATOM 706 C CA . LEU A 1 87 ? 31.998 0.117 -48.984 1.00 91.31 87 LEU A CA 1
ATOM 707 C C . LEU A 1 87 ? 31.777 0.144 -47.459 1.00 91.31 87 LEU A C 1
ATOM 709 O O . LEU A 1 87 ? 31.026 0.994 -46.957 1.00 91.31 87 LEU A O 1
ATOM 713 N N . PRO A 1 88 ? 32.397 -0.784 -46.705 1.00 91.19 88 PRO A N 1
ATOM 714 C CA . PRO A 1 88 ? 32.415 -0.726 -45.250 1.00 91.19 88 PRO A CA 1
ATOM 715 C C . PRO A 1 88 ? 33.045 0.569 -44.723 1.00 91.19 88 PRO A C 1
ATOM 717 O O . PRO A 1 88 ? 33.676 1.336 -45.445 1.00 91.19 88 PRO A O 1
ATOM 720 N N . HIS A 1 89 ? 32.887 0.825 -43.426 1.00 91.44 89 HIS A N 1
ATOM 721 C CA . HIS A 1 89 ? 33.595 1.933 -42.794 1.00 91.44 89 HIS A CA 1
ATOM 722 C C . HIS A 1 89 ? 35.088 1.597 -42.681 1.00 91.44 89 HIS A C 1
ATOM 724 O O . HIS A 1 89 ? 35.450 0.508 -42.235 1.00 91.44 89 HIS A O 1
ATOM 730 N N . GLY A 1 90 ? 35.960 2.531 -43.042 1.00 91.38 90 GLY A N 1
ATOM 731 C CA . GLY A 1 90 ? 37.393 2.271 -43.113 1.00 91.38 90 GLY A CA 1
ATOM 732 C C . GLY A 1 90 ? 38.150 3.338 -43.887 1.00 91.38 90 GLY A C 1
ATOM 733 O O . GLY A 1 90 ? 37.559 4.285 -44.406 1.00 91.38 90 GLY A O 1
ATOM 734 N N . ASN A 1 91 ? 39.467 3.173 -43.943 1.00 94.12 91 ASN A N 1
ATOM 735 C CA . ASN A 1 91 ? 40.350 3.990 -44.765 1.00 94.12 91 ASN A CA 1
ATOM 736 C C . ASN A 1 91 ? 40.671 3.215 -46.038 1.00 94.12 91 ASN A C 1
ATOM 738 O O . ASN A 1 91 ? 41.001 2.031 -45.961 1.00 94.12 91 ASN A O 1
ATOM 742 N N . TYR A 1 92 ? 40.598 3.891 -47.177 1.00 94.62 92 TYR A N 1
ATOM 743 C CA . TYR A 1 92 ? 40.781 3.282 -48.483 1.00 94.62 92 TYR A CA 1
ATOM 744 C C . TYR A 1 92 ? 41.776 4.072 -49.324 1.00 94.62 92 TYR A C 1
ATOM 746 O O . TYR A 1 92 ? 41.819 5.303 -49.264 1.00 94.62 92 TYR A O 1
ATOM 754 N N . LYS A 1 93 ? 42.538 3.352 -50.148 1.00 95.00 93 LYS A N 1
ATOM 755 C CA . LYS A 1 93 ? 43.395 3.934 -51.182 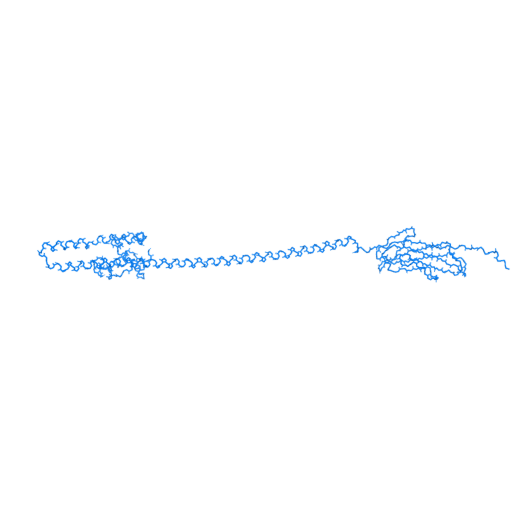1.00 95.00 93 LYS A CA 1
ATOM 756 C C . LYS A 1 93 ? 43.129 3.230 -52.505 1.00 95.00 93 LYS A C 1
ATOM 758 O O . LYS A 1 93 ? 43.433 2.049 -52.669 1.00 95.00 93 LYS A O 1
ATOM 763 N N . PHE A 1 94 ? 42.518 3.962 -53.422 1.00 95.56 94 PHE A N 1
ATOM 764 C CA . PHE A 1 94 ? 42.318 3.543 -54.797 1.00 95.56 94 PHE A CA 1
ATOM 765 C C . PHE A 1 94 ? 43.598 3.798 -55.588 1.00 95.56 94 PHE A C 1
ATOM 767 O O . PHE A 1 94 ? 44.169 4.881 -55.488 1.00 95.56 94 PHE A O 1
ATOM 774 N N . GLU A 1 95 ? 44.042 2.823 -56.371 1.00 95.38 95 GLU A N 1
ATOM 775 C CA . GLU A 1 95 ? 45.171 2.943 -57.290 1.00 95.38 95 GLU A CA 1
ATOM 776 C C . GLU A 1 95 ? 44.766 2.394 -58.659 1.00 95.38 95 GLU A C 1
ATOM 778 O O . GLU A 1 95 ? 44.125 1.348 -58.746 1.00 95.38 95 GLU A O 1
ATOM 783 N N . VAL A 1 96 ? 45.141 3.088 -59.732 1.00 95.25 96 VAL A N 1
ATOM 784 C CA . VAL A 1 96 ? 44.881 2.662 -61.110 1.00 95.25 96 VAL A CA 1
ATOM 785 C C . VAL A 1 96 ? 46.114 2.870 -61.982 1.00 95.25 96 VAL A C 1
ATOM 787 O O . VAL A 1 96 ? 46.817 3.879 -61.879 1.00 95.25 96 VAL A O 1
ATOM 790 N N . ARG A 1 97 ? 46.372 1.897 -62.852 1.00 94.62 97 ARG A N 1
ATOM 791 C CA . ARG A 1 97 ? 47.425 1.918 -63.870 1.00 94.62 97 ARG A CA 1
ATOM 792 C C . ARG A 1 97 ? 46.857 1.465 -65.205 1.00 94.62 97 ARG A C 1
ATOM 794 O O . ARG A 1 97 ? 45.858 0.746 -65.239 1.00 94.62 97 ARG A O 1
ATOM 801 N N . ALA A 1 98 ? 47.502 1.851 -66.296 1.00 93.38 98 ALA A N 1
ATOM 802 C CA . ALA A 1 98 ? 47.085 1.441 -67.628 1.00 93.38 98 ALA A CA 1
ATOM 803 C C . ALA A 1 98 ? 48.226 0.798 -68.412 1.00 93.38 98 ALA A C 1
ATOM 805 O O . ALA A 1 98 ? 49.407 0.974 -68.110 1.00 93.38 98 ALA A O 1
ATOM 806 N N . GLN A 1 99 ? 47.837 0.047 -69.431 1.00 92.06 99 GLN A N 1
ATOM 807 C CA . GLN A 1 99 ? 48.702 -0.564 -70.418 1.00 92.06 99 GLN A CA 1
ATOM 808 C C . GLN A 1 99 ? 48.196 -0.162 -71.804 1.00 92.06 99 GLN A C 1
ATOM 810 O O . GLN A 1 99 ? 47.038 -0.408 -72.142 1.00 92.06 99 GLN A O 1
ATOM 815 N N . VAL A 1 100 ? 49.054 0.479 -72.592 1.00 88.69 100 VAL A N 1
ATOM 816 C CA . VAL A 1 100 ? 48.777 0.889 -73.972 1.00 88.69 100 VAL A CA 1
ATOM 817 C C . VAL A 1 100 ? 49.572 -0.035 -74.894 1.00 88.69 100 VAL A C 1
ATOM 819 O O . VAL A 1 100 ? 50.803 0.017 -74.921 1.00 88.69 100 VAL A O 1
ATOM 822 N N . GLY A 1 101 ? 48.887 -0.935 -75.605 1.00 85.50 101 GLY A N 1
ATOM 823 C CA . GLY A 1 101 ? 49.554 -2.051 -76.289 1.00 85.50 101 GLY A CA 1
ATOM 824 C C . GLY A 1 101 ? 50.336 -2.918 -75.292 1.00 85.50 101 GLY A C 1
ATOM 825 O O . GLY A 1 101 ? 49.747 -3.447 -74.355 1.00 85.50 101 GLY A O 1
ATOM 826 N N . ASP A 1 102 ? 51.660 -3.007 -75.449 1.00 81.56 102 ASP A N 1
ATOM 827 C CA . ASP A 1 102 ? 52.550 -3.744 -74.534 1.00 81.56 102 ASP A CA 1
ATOM 828 C C . ASP A 1 102 ? 53.244 -2.848 -73.487 1.00 81.56 102 ASP A C 1
ATOM 830 O O . ASP A 1 102 ? 53.999 -3.340 -72.647 1.00 81.56 102 ASP A O 1
ATOM 834 N N . GLN A 1 103 ? 53.001 -1.532 -73.503 1.00 85.81 103 GLN A N 1
ATOM 835 C CA . GLN A 1 103 ? 53.691 -0.572 -72.636 1.00 85.81 103 GLN A CA 1
ATOM 836 C C . GLN A 1 103 ? 52.827 -0.150 -71.444 1.00 85.81 103 GLN A C 1
ATOM 838 O O . GLN A 1 103 ? 51.700 0.312 -71.607 1.00 85.81 103 GLN A O 1
ATOM 843 N N . LEU A 1 104 ? 53.372 -0.272 -70.231 1.00 88.31 104 LEU A N 1
ATOM 844 C CA . LEU A 1 104 ? 52.742 0.228 -69.005 1.00 88.31 104 LEU A CA 1
ATOM 845 C C . LEU A 1 104 ? 52.907 1.747 -68.869 1.00 88.31 104 LEU A C 1
ATOM 847 O O . LEU A 1 104 ? 53.921 2.313 -69.283 1.00 88.31 104 LEU A O 1
ATOM 851 N N . THR A 1 105 ? 51.933 2.403 -68.237 1.00 89.19 105 THR A N 1
ATOM 852 C CA . THR A 1 105 ? 52.033 3.826 -67.890 1.00 89.19 105 THR A CA 1
ATOM 853 C C . THR A 1 105 ? 53.148 4.092 -66.882 1.00 89.19 105 THR A C 1
ATOM 855 O O . THR A 1 105 ? 53.429 3.272 -66.008 1.00 89.19 105 THR A O 1
ATOM 858 N N . GLN A 1 106 ? 53.775 5.268 -66.975 1.00 88.69 106 GLN A N 1
ATOM 859 C CA . GLN A 1 106 ? 54.882 5.651 -66.085 1.00 88.69 106 GLN A CA 1
ATOM 860 C C . GLN A 1 106 ? 54.433 5.939 -64.651 1.00 88.69 106 GLN A C 1
ATOM 862 O O . GLN A 1 106 ? 55.192 5.736 -63.706 1.00 88.69 106 GLN A O 1
ATOM 867 N N . ASN A 1 107 ? 53.207 6.430 -64.489 1.00 90.44 107 ASN A N 1
ATOM 868 C CA . ASN A 1 107 ? 52.597 6.696 -63.198 1.00 90.44 107 ASN A CA 1
ATOM 869 C C . ASN A 1 107 ? 51.454 5.709 -62.921 1.00 90.44 107 ASN A C 1
ATOM 871 O O . ASN A 1 107 ? 50.926 5.042 -63.813 1.00 90.44 107 ASN A O 1
ATOM 875 N N . SER A 1 108 ? 51.064 5.646 -61.652 1.00 89.88 108 SER A N 1
ATOM 876 C CA . SER A 1 108 ? 49.777 5.109 -61.217 1.00 89.88 108 SER A CA 1
ATOM 877 C C . SER A 1 108 ? 49.019 6.248 -60.549 1.00 89.88 108 SER A C 1
ATOM 879 O O . SER A 1 108 ? 49.578 6.935 -59.691 1.00 89.88 108 SER A O 1
ATOM 881 N N . ALA A 1 109 ? 47.779 6.489 -60.965 1.00 91.88 109 ALA A N 1
ATOM 882 C CA . ALA A 1 109 ? 46.939 7.487 -60.318 1.00 91.88 109 ALA A CA 1
ATOM 883 C C . ALA A 1 109 ? 46.393 6.889 -59.019 1.00 91.88 109 ALA A C 1
ATOM 885 O O . ALA A 1 109 ? 45.931 5.748 -59.007 1.00 91.88 109 ALA A O 1
ATOM 886 N N . ALA A 1 110 ? 46.470 7.646 -57.925 1.00 92.69 110 ALA A N 1
ATOM 887 C CA . ALA A 1 110 ? 46.044 7.192 -56.610 1.00 92.69 110 ALA A CA 1
ATOM 888 C C . ALA A 1 110 ? 45.085 8.193 -55.963 1.00 92.69 110 ALA A C 1
ATOM 890 O O . ALA A 1 110 ? 45.245 9.401 -56.129 1.00 92.69 110 ALA A O 1
ATOM 891 N N . TYR A 1 111 ? 44.114 7.687 -55.205 1.00 93.69 111 TYR A N 1
ATOM 892 C CA . TYR A 1 111 ? 43.134 8.493 -54.490 1.00 93.69 111 TYR A CA 1
ATOM 893 C C . TYR A 1 111 ? 42.816 7.892 -53.121 1.00 93.69 111 TYR A C 1
ATOM 895 O O . TYR A 1 111 ? 42.429 6.728 -53.021 1.00 93.69 111 TYR A O 1
ATOM 903 N N . THR A 1 112 ? 42.960 8.689 -52.065 1.00 94.12 112 THR A N 1
ATOM 904 C CA . THR A 1 112 ? 42.768 8.247 -50.677 1.00 94.12 112 THR A CA 1
ATOM 905 C C . THR A 1 112 ? 41.497 8.855 -50.105 1.00 94.12 112 THR A C 1
ATOM 907 O O . THR A 1 112 ? 41.270 10.054 -50.237 1.00 94.12 112 THR A O 1
ATOM 910 N N . PHE A 1 113 ? 40.680 8.050 -49.430 1.00 93.12 113 PHE A N 1
ATOM 911 C CA . PHE A 1 113 ? 39.443 8.509 -48.797 1.00 93.12 113 PHE A CA 1
ATOM 912 C C . PHE A 1 113 ? 39.098 7.676 -47.558 1.00 93.12 113 PHE A C 1
ATOM 914 O O . PHE A 1 113 ? 39.628 6.583 -47.350 1.00 93.12 113 PHE A O 1
ATOM 921 N N . GLN A 1 114 ? 38.180 8.183 -46.734 1.00 93.12 114 GLN A N 1
ATOM 922 C CA . GLN A 1 114 ? 37.706 7.495 -45.533 1.00 93.12 114 GLN A CA 1
ATOM 923 C C . GLN A 1 114 ? 36.178 7.407 -45.512 1.00 93.12 114 GLN A C 1
ATOM 925 O O . GLN A 1 114 ? 35.490 8.398 -45.737 1.00 93.12 114 GLN A O 1
ATOM 930 N N . VAL A 1 115 ? 35.637 6.233 -45.188 1.00 92.06 115 VAL A N 1
ATOM 931 C CA . VAL A 1 115 ? 34.201 6.028 -44.947 1.00 92.06 115 VAL A CA 1
ATOM 932 C C . VAL A 1 115 ? 33.957 5.977 -43.438 1.00 92.06 115 VAL A C 1
ATOM 934 O O . VAL A 1 115 ? 34.456 5.093 -42.737 1.00 92.06 115 VAL A O 1
ATOM 937 N N . ASN A 1 116 ? 33.188 6.936 -42.922 1.00 89.12 116 ASN A N 1
ATOM 938 C CA . ASN A 1 116 ? 32.914 7.093 -41.497 1.00 89.12 116 ASN A CA 1
ATOM 939 C C . ASN A 1 116 ? 31.963 6.016 -40.957 1.00 89.12 116 ASN A C 1
ATOM 941 O O . ASN A 1 116 ? 31.072 5.520 -41.648 1.00 89.12 116 ASN A O 1
ATOM 945 N N . ARG A 1 117 ? 32.119 5.689 -39.668 1.00 87.31 117 ARG A N 1
ATOM 946 C CA . ARG A 1 117 ? 31.227 4.764 -38.953 1.00 87.31 117 ARG A CA 1
ATOM 947 C C . ARG A 1 117 ? 29.801 5.330 -38.846 1.00 87.31 117 ARG A C 1
ATOM 949 O O . ARG A 1 117 ? 29.642 6.536 -38.648 1.00 87.31 117 ARG A O 1
ATOM 956 N N . PRO A 1 118 ? 28.754 4.484 -38.909 1.00 84.19 118 PRO A N 1
ATOM 957 C CA . PRO A 1 118 ? 27.386 4.923 -38.654 1.00 84.19 118 PRO A CA 1
ATOM 958 C C . PRO A 1 118 ? 27.227 5.541 -37.257 1.00 84.19 118 PRO A C 1
ATOM 960 O O . PRO A 1 118 ? 27.726 5.002 -36.270 1.00 84.19 118 PRO A O 1
ATOM 963 N N . TRP A 1 119 ? 26.483 6.646 -37.155 1.00 79.94 119 TRP A N 1
ATOM 964 C CA . TRP A 1 119 ? 26.346 7.422 -35.912 1.00 79.94 119 TRP A CA 1
ATOM 965 C C . TRP A 1 119 ? 25.744 6.629 -34.735 1.00 79.94 119 TRP A C 1
ATOM 967 O O . TRP A 1 119 ? 26.127 6.857 -33.591 1.00 79.94 119 TRP A O 1
ATOM 977 N N . TYR A 1 120 ? 24.851 5.667 -34.995 1.00 77.69 120 TYR A N 1
ATOM 978 C CA . TYR A 1 120 ? 24.223 4.824 -33.963 1.00 77.69 120 TYR A CA 1
ATOM 979 C C . TYR A 1 120 ? 25.180 3.782 -33.356 1.00 77.69 120 TYR A C 1
ATOM 981 O O . TYR A 1 120 ? 24.870 3.191 -32.326 1.00 77.69 120 TYR A O 1
ATOM 989 N N . LEU A 1 121 ? 26.350 3.573 -33.972 1.00 77.69 121 LEU A N 1
ATOM 990 C CA . LEU A 1 121 ? 27.442 2.748 -33.440 1.00 77.69 121 LEU A CA 1
ATOM 991 C C . LEU A 1 121 ? 28.523 3.590 -32.743 1.00 77.69 121 LEU A C 1
ATOM 993 O O . LEU A 1 121 ? 29.556 3.059 -32.340 1.00 77.69 121 LEU A O 1
ATOM 997 N N . SER A 1 122 ? 28.315 4.903 -32.604 1.00 85.94 122 SER A N 1
ATOM 998 C CA . SER A 1 122 ? 29.219 5.771 -31.849 1.00 85.94 122 SER A CA 1
ATOM 999 C C . SER A 1 122 ? 29.243 5.387 -30.366 1.00 85.94 122 SER A C 1
ATOM 1001 O O . SER A 1 122 ? 28.210 5.058 -29.782 1.00 85.94 122 SER A O 1
ATOM 1003 N N . ILE A 1 123 ? 30.403 5.531 -29.718 1.00 85.38 123 ILE A N 1
ATOM 1004 C CA . ILE A 1 123 ? 30.557 5.359 -28.262 1.00 85.38 123 ILE A CA 1
ATOM 1005 C C . ILE A 1 123 ? 29.572 6.263 -27.504 1.00 85.38 123 ILE A C 1
ATOM 1007 O O . ILE A 1 123 ? 28.964 5.837 -26.525 1.00 85.38 123 ILE A O 1
ATOM 1011 N N . THR A 1 124 ? 29.348 7.488 -27.990 1.00 88.94 124 THR A N 1
ATOM 1012 C CA . THR A 1 124 ? 28.377 8.422 -27.397 1.00 88.94 124 THR A CA 1
ATOM 1013 C C . THR A 1 124 ? 26.943 7.891 -27.458 1.00 88.94 124 THR A C 1
ATOM 1015 O O . THR A 1 124 ? 26.199 8.037 -26.490 1.00 88.94 124 THR A O 1
ATOM 1018 N N . ALA A 1 125 ? 26.565 7.225 -28.553 1.00 89.06 125 ALA A N 1
ATOM 1019 C CA . ALA A 1 125 ? 25.252 6.605 -28.702 1.00 89.06 125 ALA A CA 1
ATOM 1020 C C . ALA A 1 125 ? 25.090 5.404 -27.756 1.00 89.06 125 ALA A C 1
ATOM 1022 O O . ALA A 1 125 ? 24.060 5.279 -27.098 1.00 89.06 125 ALA A O 1
ATOM 1023 N N . ILE A 1 126 ? 26.131 4.576 -27.610 1.00 90.25 126 ILE A N 1
ATOM 1024 C CA . ILE A 1 126 ? 26.134 3.446 -26.667 1.00 90.25 126 ILE A CA 1
ATOM 1025 C C . ILE A 1 126 ? 25.956 3.939 -25.225 1.00 90.25 126 ILE A C 1
ATOM 1027 O O . ILE A 1 126 ? 25.112 3.414 -24.498 1.00 90.25 126 ILE A O 1
ATOM 1031 N N . ILE A 1 127 ? 26.694 4.979 -24.820 1.00 94.44 127 ILE A N 1
ATOM 1032 C CA . ILE A 1 127 ? 26.546 5.595 -23.491 1.00 94.44 127 ILE A CA 1
ATOM 1033 C C . ILE A 1 127 ? 25.109 6.092 -23.288 1.00 94.44 127 ILE A C 1
ATOM 1035 O O . ILE A 1 127 ? 24.517 5.842 -22.238 1.00 94.44 127 ILE A O 1
ATOM 1039 N N . LEU A 1 128 ? 24.519 6.746 -24.293 1.00 94.88 128 LEU A N 1
ATOM 1040 C CA . LEU A 1 128 ? 23.144 7.237 -24.218 1.00 94.88 128 LEU A CA 1
ATOM 1041 C C . LEU A 1 128 ? 22.125 6.097 -24.061 1.00 94.88 128 LEU A C 1
ATOM 1043 O O . LEU A 1 128 ? 21.194 6.224 -23.267 1.00 94.88 128 LEU A O 1
ATOM 1047 N N . TYR A 1 129 ? 22.305 4.971 -24.757 1.00 94.75 129 TYR A N 1
ATOM 1048 C CA . TYR A 1 129 ? 21.440 3.797 -24.600 1.00 94.75 129 TYR A CA 1
ATOM 1049 C C . TYR A 1 129 ? 21.548 3.176 -23.210 1.00 94.75 129 TYR A C 1
ATOM 1051 O O . TYR A 1 129 ? 20.525 2.845 -22.611 1.00 94.75 129 TYR A O 1
ATOM 1059 N N . ILE A 1 130 ? 22.764 3.074 -22.668 1.00 96.19 130 ILE A N 1
ATOM 1060 C CA . ILE A 1 130 ? 22.984 2.588 -21.301 1.00 96.19 130 ILE A CA 1
ATOM 1061 C C . ILE A 1 130 ? 22.302 3.521 -20.293 1.00 96.19 130 ILE A C 1
ATOM 1063 O O . ILE A 1 130 ? 21.592 3.051 -19.404 1.00 96.19 130 ILE A O 1
ATOM 1067 N N . LEU A 1 131 ? 22.447 4.840 -20.451 1.00 96.81 131 LEU A N 1
ATOM 1068 C CA . LEU A 1 131 ? 21.784 5.822 -19.589 1.00 96.81 131 LEU A CA 1
ATOM 1069 C C . LEU A 1 131 ? 20.258 5.728 -19.675 1.00 96.81 131 LEU A C 1
ATOM 1071 O O . LEU A 1 131 ? 19.590 5.740 -18.642 1.00 96.81 131 LEU A O 1
ATOM 1075 N N . MET A 1 132 ? 19.707 5.581 -20.881 1.00 96.19 132 MET A N 1
ATOM 1076 C CA . MET A 1 132 ? 18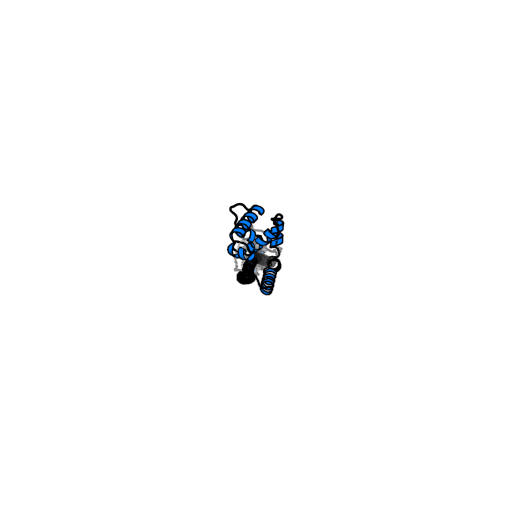.269 5.402 -21.089 1.00 96.19 132 MET A CA 1
ATOM 1077 C C . MET A 1 132 ? 17.761 4.117 -20.418 1.00 96.19 132 MET A C 1
ATOM 1079 O O . MET A 1 132 ? 16.739 4.140 -19.735 1.00 96.19 132 MET A O 1
ATOM 1083 N N . ALA A 1 133 ? 18.492 3.007 -20.545 1.00 97.25 133 ALA A N 1
ATOM 1084 C CA . ALA A 1 133 ? 18.144 1.746 -19.895 1.00 97.25 133 ALA A CA 1
ATOM 1085 C C . ALA A 1 133 ? 18.168 1.868 -18.361 1.00 97.25 133 ALA A C 1
ATOM 1087 O O . ALA A 1 133 ? 17.207 1.482 -17.694 1.00 97.25 133 ALA A O 1
ATOM 1088 N N . CYS A 1 134 ? 19.215 2.476 -17.794 1.00 97.56 134 CYS A N 1
ATOM 1089 C CA . CYS A 1 134 ? 19.299 2.756 -16.359 1.00 97.56 134 CYS A CA 1
ATOM 1090 C C . CYS A 1 134 ? 18.152 3.657 -15.883 1.00 97.56 134 CYS A C 1
ATOM 1092 O O . CYS A 1 134 ? 17.560 3.396 -14.837 1.00 97.56 134 CYS A O 1
ATOM 1094 N N . PHE A 1 135 ? 17.797 4.683 -16.657 1.00 97.38 135 PHE A N 1
ATOM 1095 C CA . PHE A 1 135 ? 16.680 5.569 -16.341 1.00 97.38 135 PHE A CA 1
ATOM 1096 C C . PHE A 1 135 ? 15.347 4.809 -16.278 1.00 97.38 135 PHE A C 1
ATOM 1098 O O . PHE A 1 135 ? 14.608 4.944 -15.301 1.00 97.38 135 PHE A O 1
ATOM 1105 N N . VAL A 1 136 ? 15.073 3.940 -17.256 1.00 97.44 136 VAL A N 1
ATOM 1106 C CA . VAL A 1 136 ? 13.878 3.079 -17.257 1.00 97.44 136 VAL A CA 1
ATOM 1107 C C . VAL A 1 136 ? 13.862 2.142 -16.045 1.00 97.44 136 VAL A C 1
ATOM 1109 O O . VAL A 1 136 ? 12.825 2.009 -15.394 1.00 97.44 136 VAL A O 1
ATOM 1112 N N . LEU A 1 137 ? 15.001 1.544 -15.678 1.00 97.25 137 LEU A N 1
ATOM 1113 C CA . LEU A 1 137 ? 15.108 0.687 -14.490 1.00 97.25 137 LEU A CA 1
ATOM 1114 C C . LEU A 1 137 ? 14.845 1.455 -13.187 1.00 97.25 137 LEU A C 1
ATOM 1116 O O . LEU A 1 137 ? 14.153 0.947 -12.302 1.00 97.25 137 LEU A O 1
ATOM 1120 N N . VAL A 1 138 ? 15.343 2.688 -13.069 1.00 96.81 138 VAL A N 1
ATOM 1121 C CA . VAL A 1 138 ? 15.090 3.555 -11.907 1.00 96.81 138 VAL A CA 1
ATOM 1122 C C . VAL A 1 138 ? 13.609 3.922 -11.809 1.00 96.81 138 VAL A C 1
ATOM 1124 O O . VAL A 1 138 ? 13.032 3.830 -10.721 1.00 96.81 138 VAL A O 1
ATOM 1127 N N . LEU A 1 139 ? 12.970 4.282 -12.927 1.00 96.19 139 LEU A N 1
ATOM 1128 C CA . LEU A 1 139 ? 11.531 4.554 -12.966 1.00 96.19 139 LEU A CA 1
ATOM 1129 C C . LEU A 1 139 ? 10.714 3.319 -12.582 1.00 96.19 139 LEU A C 1
ATOM 1131 O O . LEU A 1 139 ? 9.806 3.421 -11.756 1.00 96.19 139 LEU A O 1
ATOM 1135 N N . PHE A 1 140 ? 11.067 2.151 -13.119 1.00 96.62 140 PHE A N 1
ATOM 1136 C CA . PHE A 1 140 ? 10.422 0.885 -12.786 1.00 96.62 140 PHE A CA 1
ATOM 1137 C C . PHE A 1 140 ? 10.553 0.563 -11.291 1.00 96.62 140 PHE A C 1
ATOM 1139 O O . PHE A 1 140 ? 9.566 0.243 -10.626 1.00 96.62 140 PHE A O 1
ATOM 1146 N N . HIS A 1 141 ? 11.749 0.732 -10.724 1.00 95.69 141 HIS A N 1
ATOM 1147 C CA . HIS A 1 141 ? 11.985 0.552 -9.295 1.00 95.69 141 HIS A CA 1
ATOM 1148 C C . HIS A 1 141 ? 11.164 1.535 -8.443 1.00 95.69 141 HIS A C 1
ATOM 1150 O O . HIS A 1 141 ? 10.555 1.133 -7.448 1.00 95.69 141 HIS A O 1
ATOM 1156 N N . PHE A 1 142 ? 11.097 2.814 -8.827 1.00 95.06 142 PHE A N 1
ATOM 1157 C CA . PHE A 1 142 ? 10.320 3.823 -8.104 1.00 95.06 142 PHE A CA 1
ATOM 1158 C C . PHE A 1 142 ? 8.809 3.552 -8.167 1.00 95.06 142 PHE A C 1
ATOM 1160 O O . PHE A 1 142 ? 8.124 3.630 -7.141 1.00 95.06 142 PHE A O 1
ATOM 1167 N N . TYR A 1 143 ? 8.298 3.176 -9.343 1.00 94.69 143 TYR A N 1
ATOM 1168 C CA . TYR A 1 143 ? 6.901 2.793 -9.548 1.00 94.69 143 TYR A CA 1
ATOM 1169 C C . TYR A 1 143 ? 6.518 1.600 -8.665 1.00 94.69 143 TYR A C 1
ATOM 1171 O O . TYR A 1 143 ? 5.578 1.688 -7.867 1.00 94.69 143 TYR A O 1
ATOM 1179 N N . ASN A 1 144 ? 7.314 0.528 -8.716 1.00 93.38 144 ASN A N 1
ATOM 1180 C CA . ASN A 1 144 ? 7.100 -0.668 -7.905 1.00 93.38 144 ASN A CA 1
ATOM 1181 C C . ASN A 1 144 ? 7.153 -0.351 -6.408 1.00 93.38 144 ASN A C 1
ATOM 1183 O O . ASN A 1 144 ? 6.259 -0.733 -5.652 1.00 93.38 144 ASN A O 1
ATOM 1187 N N . ARG A 1 145 ? 8.156 0.413 -5.959 1.00 93.88 145 ARG A N 1
ATOM 1188 C CA . ARG A 1 145 ? 8.291 0.808 -4.549 1.00 93.88 145 ARG A CA 1
ATOM 1189 C C . ARG A 1 145 ? 7.078 1.596 -4.052 1.00 93.88 145 ARG A C 1
ATOM 1191 O O . ARG A 1 145 ? 6.640 1.397 -2.918 1.00 93.88 145 ARG A O 1
ATOM 1198 N N . SER A 1 146 ? 6.531 2.480 -4.884 1.00 90.69 146 SER A N 1
ATOM 1199 C CA . SER A 1 146 ? 5.332 3.256 -4.552 1.00 90.69 146 SER A CA 1
ATOM 1200 C C . SER A 1 146 ? 4.102 2.357 -4.379 1.00 90.69 146 SER A C 1
ATOM 1202 O O . SER A 1 146 ? 3.355 2.507 -3.408 1.00 90.69 146 SER A O 1
ATOM 1204 N N . TYR A 1 147 ? 3.935 1.372 -5.265 1.00 92.06 147 TYR A N 1
ATOM 1205 C CA . TYR A 1 147 ? 2.852 0.391 -5.199 1.00 92.06 147 TYR A CA 1
ATOM 1206 C C . TYR A 1 147 ? 2.897 -0.451 -3.911 1.00 92.06 147 TYR A C 1
ATOM 1208 O O . TYR A 1 147 ? 1.905 -0.511 -3.178 1.00 92.06 147 TYR A O 1
ATOM 1216 N N . TYR A 1 148 ? 4.060 -1.015 -3.563 1.00 92.19 148 TYR A N 1
ATOM 1217 C CA . TYR A 1 148 ? 4.211 -1.819 -2.341 1.00 92.19 148 TYR A CA 1
ATOM 1218 C C . TYR A 1 148 ? 4.022 -1.001 -1.059 1.00 92.19 148 TYR A C 1
ATOM 1220 O O . TYR A 1 148 ? 3.470 -1.499 -0.076 1.00 92.19 148 TYR A O 1
ATOM 1228 N N . ARG A 1 149 ? 4.412 0.282 -1.059 1.00 91.06 149 ARG A N 1
ATOM 1229 C CA . ARG A 1 149 ? 4.226 1.151 0.111 1.00 91.06 149 ARG A CA 1
ATOM 1230 C C . ARG A 1 149 ? 2.748 1.381 0.427 1.00 91.06 149 ARG A C 1
ATOM 1232 O O . ARG A 1 149 ? 2.384 1.390 1.600 1.00 91.06 149 ARG A O 1
ATOM 1239 N N . LYS A 1 150 ? 1.893 1.533 -0.591 1.00 90.19 150 LYS A N 1
ATOM 1240 C CA . LYS A 1 150 ? 0.441 1.700 -0.397 1.00 90.19 150 LYS A CA 1
ATOM 1241 C C . LYS A 1 150 ? -0.193 0.457 0.225 1.00 90.19 150 LYS A C 1
ATOM 1243 O O . LYS A 1 150 ? -0.930 0.584 1.199 1.00 90.19 150 LYS A O 1
ATOM 1248 N N . GLN A 1 151 ? 0.150 -0.729 -0.276 1.00 91.62 151 GLN A N 1
ATOM 1249 C CA . GLN A 1 151 ? -0.337 -1.991 0.291 1.00 91.62 151 GLN A CA 1
ATOM 1250 C C . GLN A 1 151 ? 0.121 -2.191 1.738 1.00 91.62 151 GLN A C 1
ATOM 1252 O O . GLN A 1 151 ? -0.678 -2.565 2.591 1.00 91.62 151 GLN A O 1
ATOM 1257 N N . ALA A 1 152 ? 1.381 -1.869 2.045 1.00 93.12 152 ALA A N 1
ATOM 1258 C CA . ALA A 1 152 ? 1.901 -1.979 3.404 1.00 93.12 152 ALA A CA 1
ATOM 1259 C C . ALA A 1 152 ? 1.166 -1.059 4.397 1.00 93.12 152 ALA A C 1
ATOM 1261 O O . ALA A 1 152 ? 0.943 -1.445 5.545 1.00 93.12 152 ALA A O 1
ATOM 1262 N N . VAL A 1 153 ? 0.780 0.151 3.974 1.00 95.12 153 VAL A N 1
ATOM 1263 C CA . VAL A 1 153 ? -0.004 1.077 4.809 1.00 95.12 153 VAL A CA 1
ATOM 1264 C C . VAL A 1 153 ? -1.435 0.571 5.000 1.00 95.12 153 VAL A C 1
ATOM 1266 O O . VAL A 1 153 ? -1.915 0.564 6.132 1.00 95.12 153 VAL A O 1
ATOM 1269 N N . ALA A 1 154 ? -2.089 0.098 3.935 1.00 94.00 154 ALA A N 1
ATOM 1270 C CA . ALA A 1 154 ? -3.442 -0.456 4.014 1.00 94.00 154 ALA A CA 1
ATOM 1271 C C . ALA A 1 154 ? -3.509 -1.664 4.965 1.00 94.00 154 ALA A C 1
ATOM 1273 O O . ALA A 1 154 ? -4.332 -1.686 5.879 1.00 94.00 154 ALA A O 1
ATOM 1274 N N . LEU A 1 155 ? -2.565 -2.600 4.832 1.00 94.75 155 LEU A N 1
ATOM 1275 C CA . LEU A 1 155 ? -2.479 -3.789 5.682 1.00 94.75 155 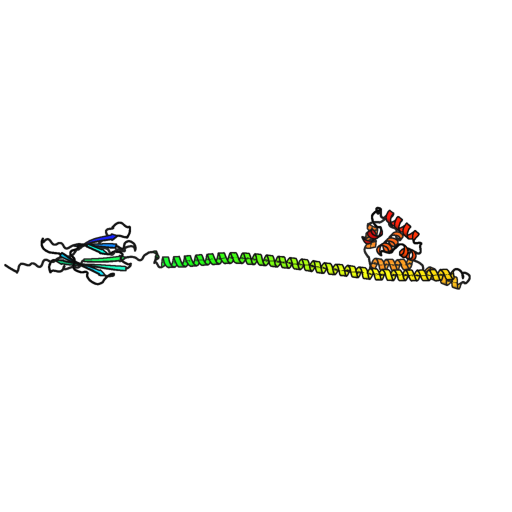LEU A CA 1
ATOM 1276 C C . LEU A 1 155 ? -2.253 -3.437 7.162 1.00 94.75 155 LEU A C 1
ATOM 1278 O O . LEU A 1 155 ? -2.848 -4.041 8.056 1.00 94.75 155 LEU A O 1
ATOM 1282 N N . LYS A 1 156 ? -1.412 -2.432 7.446 1.00 95.06 156 LYS A N 1
ATOM 1283 C CA . LYS A 1 156 ? -1.220 -1.931 8.817 1.00 95.06 156 LYS A CA 1
ATOM 1284 C C . LYS A 1 156 ? -2.507 -1.326 9.383 1.00 95.06 156 LYS A C 1
ATOM 1286 O O . LYS A 1 156 ? -2.815 -1.579 10.546 1.00 95.06 156 LYS A O 1
ATOM 1291 N N . GLY A 1 157 ? -3.257 -0.576 8.575 1.00 95.75 157 GLY A N 1
ATOM 1292 C CA . GLY A 1 157 ? -4.537 0.013 8.973 1.00 95.75 157 GLY A CA 1
ATOM 1293 C C . GLY A 1 157 ? -5.598 -1.038 9.308 1.00 95.75 157 GLY A C 1
ATOM 1294 O O . GLY A 1 157 ? -6.249 -0.945 10.349 1.00 95.75 157 GLY A O 1
ATOM 1295 N N . GLU A 1 158 ? -5.733 -2.080 8.483 1.00 95.94 158 GLU A N 1
ATOM 1296 C CA . GLU A 1 158 ? -6.656 -3.191 8.752 1.00 95.94 158 GLU A CA 1
ATOM 1297 C C . GLU A 1 158 ? -6.303 -3.940 10.039 1.00 95.94 158 GLU A C 1
ATOM 1299 O O . GLU A 1 158 ? -7.173 -4.168 10.883 1.00 95.94 158 GLU A O 1
ATOM 1304 N N . ASN A 1 159 ? -5.020 -4.256 10.245 1.00 96.38 159 ASN A N 1
ATOM 1305 C CA . ASN A 1 159 ? -4.561 -4.911 11.470 1.00 96.38 159 ASN A CA 1
ATOM 1306 C C . ASN A 1 159 ? -4.822 -4.057 12.717 1.00 96.38 159 ASN A C 1
ATOM 1308 O O . ASN A 1 159 ? -5.283 -4.581 13.731 1.00 96.38 159 ASN A O 1
ATOM 1312 N N . GLN A 1 160 ? -4.583 -2.744 12.650 1.00 96.62 160 GLN A N 1
ATOM 1313 C CA . GLN A 1 160 ? -4.898 -1.832 13.753 1.00 96.62 160 GLN A CA 1
ATOM 1314 C C . GLN A 1 160 ? -6.398 -1.789 14.050 1.00 96.62 160 GLN A C 1
ATOM 1316 O O . GLN A 1 160 ? -6.788 -1.842 15.215 1.00 96.62 160 GLN A O 1
ATOM 1321 N N . ARG A 1 161 ? -7.248 -1.757 13.017 1.00 96.19 161 ARG A N 1
ATOM 1322 C CA . ARG A 1 161 ? -8.707 -1.778 13.181 1.00 96.19 161 ARG A CA 1
ATOM 1323 C C . ARG A 1 161 ? -9.190 -3.084 13.810 1.00 96.19 161 ARG A C 1
ATOM 1325 O O . ARG A 1 161 ? -10.033 -3.052 14.703 1.00 96.19 161 ARG A O 1
ATOM 1332 N N . LYS A 1 162 ? -8.627 -4.221 13.394 1.00 97.06 162 LYS A N 1
ATOM 1333 C CA . LYS A 1 162 ? -8.939 -5.539 13.965 1.00 97.06 162 LYS A CA 1
ATOM 1334 C C . LYS A 1 162 ? -8.504 -5.644 15.429 1.00 97.06 162 LYS A C 1
ATOM 1336 O O . LYS A 1 162 ? -9.267 -6.133 16.257 1.00 97.06 162 LYS A O 1
ATOM 1341 N N . LEU A 1 163 ? -7.319 -5.130 15.763 1.00 97.69 163 LEU A N 1
ATOM 1342 C CA . LEU A 1 163 ? -6.838 -5.050 17.146 1.00 97.69 163 LEU A CA 1
ATOM 1343 C C . LEU A 1 163 ? -7.721 -4.141 18.009 1.00 97.69 163 LEU A C 1
ATOM 1345 O O . LEU A 1 163 ? -8.038 -4.503 19.138 1.00 97.69 163 LEU A O 1
ATOM 1349 N N . ALA A 1 164 ? -8.143 -2.987 17.487 1.00 97.25 164 ALA A N 1
ATOM 1350 C CA . ALA A 1 164 ? -9.043 -2.079 18.194 1.00 97.25 164 ALA A CA 1
ATOM 1351 C C . ALA A 1 164 ? -10.416 -2.721 18.458 1.00 97.25 164 ALA A C 1
ATOM 1353 O O . ALA A 1 164 ? -10.942 -2.601 19.563 1.00 97.25 164 ALA A O 1
ATOM 1354 N N . LEU A 1 165 ? -10.964 -3.452 17.480 1.00 97.62 165 LEU A N 1
ATOM 1355 C CA . LEU A 1 165 ? -12.225 -4.176 17.643 1.00 97.62 165 LEU A CA 1
ATOM 1356 C C . LEU A 1 165 ? -12.110 -5.268 18.714 1.00 97.62 165 LEU A C 1
ATOM 1358 O O . LEU A 1 165 ? -12.907 -5.284 19.645 1.00 97.62 165 LEU A O 1
ATOM 1362 N N . SER A 1 166 ? -11.072 -6.106 18.640 1.00 97.19 166 SER A N 1
ATOM 1363 C CA . SER A 1 166 ? -10.832 -7.165 19.629 1.00 97.19 166 SER A CA 1
ATOM 1364 C C . SER A 1 166 ? -10.621 -6.607 21.043 1.00 97.19 166 SER A C 1
ATOM 1366 O O . SER A 1 166 ? -11.118 -7.180 22.011 1.00 97.19 166 SER A O 1
ATOM 1368 N N . ARG A 1 167 ? -9.945 -5.456 21.186 1.00 97.19 167 ARG A N 1
ATOM 1369 C CA . ARG A 1 167 ? -9.831 -4.760 22.479 1.00 97.19 167 ARG A CA 1
ATOM 1370 C C . ARG A 1 167 ? -11.189 -4.301 22.999 1.00 97.19 167 ARG A C 1
ATOM 1372 O O . ARG A 1 167 ? -11.494 -4.571 24.152 1.00 97.19 167 ARG A O 1
ATOM 1379 N N . SER A 1 168 ? -12.013 -3.681 22.154 1.00 97.38 168 SER A 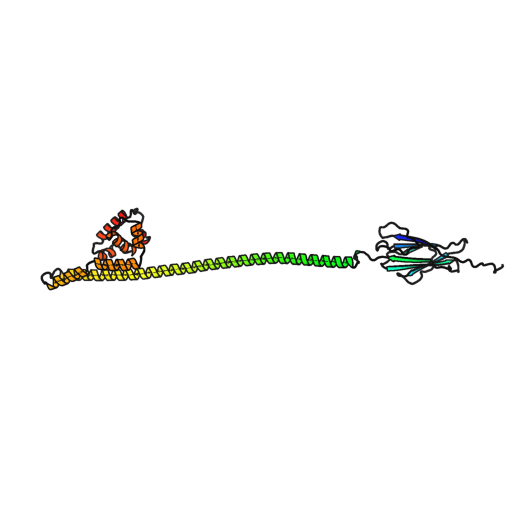N 1
ATOM 1380 C CA . SER A 1 168 ? -13.354 -3.234 22.550 1.00 97.38 168 SER A CA 1
ATOM 1381 C C . SER A 1 168 ? -14.264 -4.402 22.951 1.00 97.38 168 SER A C 1
ATOM 1383 O O . SER A 1 168 ? -15.029 -4.292 23.908 1.00 97.38 168 SER A O 1
ATOM 1385 N N . GLU A 1 169 ? -14.177 -5.535 22.254 1.00 97.62 169 GLU A N 1
ATOM 1386 C CA . GLU A 1 169 ? -14.907 -6.758 22.608 1.00 97.62 169 GLU A CA 1
ATOM 1387 C C . GLU A 1 169 ? -14.454 -7.317 23.960 1.00 97.62 169 GLU A C 1
ATOM 1389 O O . GLU A 1 169 ? -15.293 -7.614 24.811 1.00 97.62 169 GLU A O 1
ATOM 1394 N N . ASN A 1 170 ? -13.141 -7.383 24.194 1.00 97.50 170 ASN A N 1
ATOM 1395 C CA . ASN A 1 170 ? -12.585 -7.822 25.473 1.00 97.50 170 ASN A CA 1
ATOM 1396 C C . ASN A 1 170 ? -12.965 -6.877 26.620 1.00 97.50 170 ASN A C 1
ATOM 1398 O O . ASN A 1 170 ? -13.366 -7.346 27.680 1.00 97.50 170 ASN A O 1
ATOM 1402 N N . GLU A 1 171 ? -12.903 -5.560 26.418 1.00 97.00 171 GLU A N 1
ATOM 1403 C CA . GLU A 1 171 ? -13.332 -4.569 27.414 1.00 97.00 171 GLU A CA 1
ATOM 1404 C C . GLU A 1 171 ? -14.812 -4.741 27.780 1.00 97.00 171 GLU A C 1
ATOM 1406 O O . GLU A 1 171 ? -15.163 -4.727 28.960 1.00 97.00 171 GLU A O 1
ATOM 1411 N N . LYS A 1 172 ? -15.684 -4.982 26.792 1.00 96.81 172 LYS A N 1
ATOM 1412 C CA . LYS A 1 172 ? -17.104 -5.280 27.039 1.00 96.81 172 LYS A CA 1
ATOM 1413 C C . LYS A 1 172 ? -17.300 -6.592 27.791 1.00 96.81 172 LYS A C 1
ATOM 1415 O O . LYS A 1 172 ? -18.157 -6.655 28.669 1.00 96.81 172 LYS A O 1
ATOM 1420 N N . ALA A 1 173 ? -16.534 -7.630 27.459 1.00 97.19 173 ALA A N 1
ATOM 1421 C CA . ALA A 1 173 ? -16.593 -8.908 28.160 1.00 97.19 173 ALA A CA 1
ATOM 1422 C C . ALA A 1 173 ? -16.164 -8.759 29.629 1.00 97.19 173 ALA A C 1
ATOM 1424 O O . ALA A 1 173 ? -16.870 -9.230 30.517 1.00 97.19 173 ALA A O 1
ATOM 1425 N N . VAL A 1 174 ? -15.069 -8.037 29.891 1.00 97.62 174 VAL A N 1
ATOM 1426 C CA . VAL A 1 174 ? -14.597 -7.733 31.251 1.00 97.62 174 VAL A CA 1
ATOM 1427 C C . VAL A 1 174 ? -15.638 -6.920 32.019 1.00 97.62 174 VAL A C 1
ATOM 1429 O O . VAL A 1 174 ? -15.993 -7.290 33.131 1.00 97.62 174 VAL A O 1
ATOM 1432 N N . MET A 1 175 ? -16.191 -5.864 31.417 1.00 96.94 175 MET A N 1
ATOM 1433 C CA . MET A 1 175 ? -17.233 -5.050 32.051 1.00 96.94 175 MET A CA 1
ATOM 1434 C C . MET A 1 175 ? -18.496 -5.862 32.364 1.00 96.94 175 MET A C 1
ATOM 1436 O O . MET A 1 175 ? -19.121 -5.658 33.402 1.00 96.94 175 MET A O 1
ATOM 1440 N N . ARG A 1 176 ? -18.877 -6.797 31.486 1.00 97.19 176 ARG A N 1
ATOM 1441 C CA . ARG A 1 176 ? -20.016 -7.689 31.721 1.00 97.19 176 ARG A CA 1
ATOM 1442 C C . ARG A 1 176 ? -19.775 -8.600 32.923 1.00 97.19 176 ARG A C 1
ATOM 1444 O O . ARG A 1 176 ? -20.663 -8.706 33.760 1.00 97.19 176 ARG A O 1
ATOM 1451 N N . LEU A 1 177 ? -18.595 -9.214 33.005 1.00 97.25 177 LEU A N 1
ATOM 1452 C CA . LEU A 1 177 ? -18.215 -10.067 34.134 1.00 97.25 177 LEU A CA 1
ATOM 1453 C C . LEU A 1 177 ? -18.158 -9.278 35.446 1.00 97.25 177 LEU A C 1
ATOM 1455 O O . LEU A 1 177 ? -18.621 -9.765 36.472 1.00 97.25 177 LEU A O 1
ATOM 1459 N N . GLU A 1 178 ? -17.641 -8.049 35.412 1.00 96.19 178 GLU A N 1
ATOM 1460 C CA . GLU A 1 178 ? -17.600 -7.183 36.593 1.00 96.19 178 GLU A CA 1
ATOM 1461 C C . GLU A 1 178 ? -19.013 -6.813 37.067 1.00 96.19 178 GLU A C 1
ATOM 1463 O O . GLU A 1 178 ? -19.309 -6.903 38.256 1.00 96.19 178 GLU A O 1
ATOM 1468 N N . ASN A 1 179 ? -19.921 -6.469 36.146 1.00 94.94 179 ASN A N 1
ATOM 1469 C CA . ASN A 1 179 ? -21.319 -6.187 36.484 1.00 94.94 179 ASN A CA 1
ATOM 1470 C C . ASN A 1 179 ? -22.045 -7.411 37.056 1.00 94.94 179 ASN A C 1
ATOM 1472 O O . ASN A 1 179 ? -22.782 -7.275 38.029 1.00 94.94 179 ASN A O 1
ATOM 1476 N N . GLU A 1 180 ? -21.835 -8.592 36.474 1.00 96.06 180 GLU A N 1
ATOM 1477 C CA . GLU A 1 180 ? -22.410 -9.848 36.971 1.00 96.06 180 GLU A CA 1
ATOM 1478 C C . GLU A 1 180 ? -21.928 -10.143 38.397 1.00 96.06 180 GLU A C 1
ATOM 1480 O O . GLU A 1 180 ? -22.735 -10.401 39.290 1.00 96.06 180 GLU A O 1
ATOM 1485 N N . LYS A 1 181 ? -20.625 -9.983 38.647 1.00 96.06 181 LYS A N 1
ATOM 1486 C CA . LYS A 1 181 ? -20.039 -10.133 39.980 1.00 96.06 181 LYS A CA 1
ATOM 1487 C C . LYS A 1 181 ? -20.603 -9.124 40.985 1.00 96.06 181 LYS A C 1
ATOM 1489 O O . LYS A 1 181 ? -20.934 -9.505 42.105 1.00 96.06 181 LYS A O 1
ATOM 1494 N N . LEU A 1 182 ? -20.735 -7.853 40.600 1.00 93.31 182 LEU A N 1
ATOM 1495 C CA . LEU A 1 182 ? -21.327 -6.818 41.454 1.00 93.31 182 LEU A CA 1
ATOM 1496 C C . LEU A 1 182 ? -22.787 -7.131 41.804 1.00 93.31 182 LEU A C 1
ATOM 1498 O O . LEU A 1 182 ? -23.210 -6.897 42.937 1.00 93.31 182 LEU A O 1
ATOM 1502 N N . GLU A 1 183 ? -23.558 -7.664 40.855 1.00 86.31 183 GLU A N 1
ATOM 1503 C CA . GLU A 1 183 ? -24.948 -8.058 41.087 1.00 86.31 183 GLU A CA 1
ATOM 1504 C C . GLU A 1 183 ? -25.049 -9.240 42.061 1.00 86.31 183 GLU A C 1
ATOM 1506 O O . GLU A 1 183 ? -25.903 -9.239 42.956 1.00 86.31 183 GLU A O 1
ATOM 1511 N N . ASP A 1 184 ? -24.159 -10.223 41.935 1.00 90.44 184 ASP A N 1
ATOM 1512 C CA . ASP A 1 184 ? -24.088 -11.363 42.848 1.00 90.44 184 ASP A CA 1
ATOM 1513 C C . ASP A 1 184 ? -23.643 -10.954 44.257 1.00 90.44 184 ASP A C 1
ATOM 1515 O O . ASP A 1 184 ? -24.279 -11.347 45.243 1.00 90.44 184 ASP A O 1
ATOM 1519 N N . ASP A 1 185 ? -22.630 -10.092 44.372 1.00 84.62 185 ASP A N 1
ATOM 1520 C CA . ASP A 1 185 ? -22.192 -9.523 45.650 1.00 84.62 185 ASP A CA 1
ATOM 1521 C C . ASP A 1 185 ? -23.324 -8.723 46.316 1.00 84.62 185 ASP A C 1
ATOM 1523 O O . ASP A 1 185 ? -23.565 -8.847 47.524 1.00 84.62 185 ASP A O 1
ATOM 1527 N N . PHE A 1 186 ? -24.067 -7.933 45.533 1.00 82.62 186 PHE A N 1
ATOM 1528 C CA . PHE A 1 186 ? -25.237 -7.200 46.014 1.00 82.62 186 PHE A CA 1
ATOM 1529 C C . PHE A 1 186 ? -26.332 -8.147 46.521 1.00 82.62 186 PHE A C 1
ATOM 1531 O O . PHE A 1 186 ? -26.850 -7.962 47.628 1.00 82.62 186 PHE A O 1
ATOM 1538 N N . LYS A 1 187 ? -26.667 -9.197 45.758 1.00 77.19 187 LYS A N 1
ATOM 1539 C CA . LYS A 1 187 ? -27.651 -10.213 46.168 1.00 77.19 187 LYS A CA 1
ATOM 1540 C C . LYS A 1 187 ? -27.225 -10.934 47.443 1.00 77.19 187 LYS A C 1
ATOM 1542 O O . LYS A 1 187 ? -28.069 -11.154 48.313 1.00 77.19 187 LYS A O 1
ATOM 1547 N N . SER A 1 188 ? -25.947 -11.288 47.571 1.00 80.88 188 SER A N 1
ATOM 1548 C CA . SER A 1 188 ? -25.412 -11.948 48.764 1.00 80.88 188 SER A CA 1
ATOM 1549 C C . SER A 1 188 ? -25.580 -11.067 50.006 1.00 80.88 188 SER A C 1
ATOM 1551 O O . SER A 1 188 ? -26.237 -11.469 50.969 1.00 80.88 188 SER A O 1
ATOM 1553 N N . LYS A 1 189 ? -25.124 -9.809 49.940 1.00 77.31 189 LYS A N 1
ATOM 1554 C CA . LYS A 1 189 ? -25.278 -8.839 51.038 1.00 77.31 189 LYS A CA 1
ATOM 1555 C C . LYS A 1 189 ? -26.741 -8.578 51.390 1.00 77.31 189 LYS A C 1
ATOM 1557 O O . LYS A 1 189 ? -27.094 -8.493 52.564 1.00 77.31 189 LYS A O 1
ATOM 1562 N N . SER A 1 190 ? -27.614 -8.483 50.387 1.00 70.75 190 SER A N 1
ATOM 1563 C CA . SER A 1 190 ? -29.056 -8.322 50.599 1.00 70.75 190 SER A CA 1
ATOM 1564 C C . SER A 1 190 ? -29.659 -9.507 51.370 1.00 70.75 190 SER A C 1
ATOM 1566 O O . SER A 1 190 ? -30.428 -9.301 52.313 1.00 70.75 190 SER A O 1
ATOM 1568 N N . ARG A 1 191 ? -29.266 -10.747 51.038 1.00 72.12 191 ARG A N 1
ATOM 1569 C CA . ARG A 1 191 ? -29.698 -11.955 51.767 1.00 72.12 191 ARG A CA 1
ATOM 1570 C C . ARG A 1 191 ? -29.203 -11.969 53.211 1.00 72.12 191 ARG A C 1
ATOM 1572 O O . ARG A 1 191 ? -29.987 -12.292 54.101 1.00 72.12 191 ARG A O 1
ATOM 1579 N N . GLU A 1 192 ? -27.946 -11.604 53.454 1.00 75.50 192 GLU A N 1
ATOM 1580 C CA . GLU A 1 192 ? -27.387 -11.517 54.811 1.00 75.50 192 GLU A CA 1
ATOM 1581 C C . GLU A 1 192 ? -28.146 -10.499 55.673 1.00 75.50 192 GLU A C 1
ATOM 1583 O O . GLU A 1 192 ? -28.532 -10.796 56.808 1.00 75.50 192 GLU A O 1
ATOM 1588 N N . LEU A 1 193 ? -28.445 -9.323 55.113 1.00 73.31 193 LEU A N 1
ATOM 1589 C CA . LEU A 1 193 ? -29.247 -8.297 55.782 1.00 73.31 193 LEU A CA 1
ATOM 1590 C C . LEU A 1 193 ? -30.662 -8.791 56.091 1.00 73.31 193 LEU A C 1
ATOM 1592 O O . LEU A 1 193 ? -31.148 -8.602 57.208 1.00 73.31 193 LEU A O 1
ATOM 1596 N N . ALA A 1 194 ? -31.317 -9.450 55.132 1.00 69.06 194 ALA A N 1
ATOM 1597 C CA . ALA A 1 194 ? -32.653 -10.003 55.325 1.00 69.06 194 ALA A CA 1
ATOM 1598 C C . ALA A 1 194 ? -32.670 -11.077 56.425 1.00 69.06 194 ALA A C 1
ATOM 1600 O O . ALA A 1 194 ? -33.551 -11.059 57.284 1.00 69.06 194 ALA A O 1
ATOM 1601 N N . ALA A 1 195 ? -31.678 -11.971 56.451 1.00 71.50 195 ALA A N 1
ATOM 1602 C CA . ALA A 1 195 ? -31.543 -12.991 57.489 1.00 71.50 195 ALA A CA 1
ATOM 1603 C C . ALA A 1 195 ? -31.332 -12.370 58.881 1.00 71.50 195 ALA A C 1
ATOM 1605 O O . ALA A 1 195 ? -31.980 -12.774 59.850 1.00 71.50 195 ALA A O 1
ATOM 1606 N N . SER A 1 196 ? -30.482 -11.343 58.975 1.00 71.19 196 SER A N 1
ATOM 1607 C CA . SER A 1 196 ? -30.267 -10.586 60.213 1.00 71.19 196 SER A CA 1
ATOM 1608 C C . SER A 1 196 ? -31.560 -9.912 60.696 1.00 71.19 196 SER A C 1
ATOM 1610 O O . SER A 1 196 ? -31.960 -10.079 61.851 1.00 71.19 196 SER A O 1
ATOM 1612 N N . ALA A 1 197 ? -32.293 -9.246 59.796 1.00 68.19 197 ALA A N 1
ATOM 1613 C CA . ALA A 1 197 ? -33.584 -8.635 60.109 1.00 68.19 197 ALA A CA 1
ATOM 1614 C C . ALA A 1 197 ? -34.632 -9.671 60.562 1.00 68.19 197 ALA A C 1
ATOM 1616 O O . ALA A 1 197 ? -35.327 -9.443 61.552 1.00 68.19 197 ALA A O 1
ATOM 1617 N N . MET A 1 198 ? -34.723 -10.830 59.898 1.00 71.69 198 MET A N 1
ATOM 1618 C CA . MET A 1 198 ? -35.625 -11.923 60.294 1.00 71.69 198 MET A CA 1
ATOM 1619 C C . MET A 1 198 ? -35.279 -12.501 61.671 1.00 71.69 198 MET A C 1
ATOM 1621 O O . MET A 1 198 ? -36.180 -12.838 62.438 1.00 71.69 198 MET A O 1
ATOM 1625 N N . SER A 1 199 ? -33.994 -12.588 62.020 1.00 72.50 199 SER A N 1
ATOM 1626 C CA . SER A 1 199 ? -33.563 -13.010 63.359 1.00 72.50 199 SER A CA 1
ATOM 1627 C C . SER A 1 199 ? -34.079 -12.054 64.442 1.00 72.50 199 SER A C 1
ATOM 1629 O O . SER A 1 199 ? -34.614 -12.494 65.464 1.00 72.50 199 SER A O 1
ATOM 1631 N N . ILE A 1 200 ? -34.023 -10.743 64.179 1.00 73.94 200 ILE A N 1
ATOM 1632 C CA . ILE A 1 200 ? -34.587 -9.713 65.066 1.00 73.94 200 ILE A CA 1
ATOM 1633 C C . ILE A 1 200 ? -36.112 -9.865 65.176 1.00 73.94 200 ILE A C 1
ATOM 1635 O O . ILE A 1 200 ? -36.646 -9.825 66.286 1.00 73.94 200 ILE A O 1
ATOM 1639 N N . VAL A 1 201 ? -36.818 -10.112 64.063 1.00 68.06 201 VAL A N 1
ATOM 1640 C CA . VAL A 1 201 ? -38.270 -10.391 64.078 1.00 68.06 201 VAL A CA 1
ATOM 1641 C C . VAL A 1 201 ? -38.586 -11.571 64.983 1.00 68.06 201 VAL A C 1
ATOM 1643 O O . VAL A 1 201 ? -39.403 -11.446 65.891 1.00 68.06 201 VAL A O 1
ATOM 1646 N N . LYS A 1 202 ? -37.908 -12.701 64.770 1.00 70.31 202 LYS A N 1
ATOM 1647 C CA . LYS A 1 202 ? -38.156 -13.937 65.512 1.00 70.31 202 LYS A CA 1
ATOM 1648 C C . LYS A 1 202 ? -37.874 -13.763 67.005 1.00 70.31 202 LYS A C 1
ATOM 1650 O O . LYS A 1 202 ? -38.643 -14.234 67.840 1.00 70.31 202 LYS A O 1
ATOM 1655 N N . LYS A 1 203 ? -36.814 -13.027 67.354 1.00 79.38 203 LYS A N 1
ATOM 1656 C CA . LYS A 1 203 ? -36.525 -12.631 68.740 1.00 79.38 203 LYS A CA 1
ATOM 1657 C C . LYS A 1 203 ? -37.682 -11.821 69.343 1.00 79.38 203 LYS A C 1
ATOM 1659 O O . LYS A 1 203 ? -38.098 -12.104 70.465 1.00 79.38 203 LYS A O 1
ATOM 1664 N N . ASN A 1 204 ? -38.227 -10.852 68.610 1.00 74.81 204 ASN A N 1
ATOM 1665 C CA . ASN A 1 204 ? -39.324 -10.005 69.087 1.00 74.81 204 ASN A CA 1
ATOM 1666 C C . ASN A 1 204 ? -40.669 -10.748 69.180 1.00 74.81 204 ASN A C 1
ATOM 1668 O O . ASN A 1 204 ? -41.447 -10.493 70.105 1.00 74.81 204 ASN A O 1
ATOM 1672 N N . GLU A 1 205 ? -40.931 -11.707 68.292 1.00 73.81 205 GLU A N 1
ATOM 1673 C CA . GLU A 1 205 ? -42.087 -12.609 68.390 1.00 73.81 205 GLU A CA 1
ATOM 1674 C C . GLU A 1 205 ? -42.017 -13.471 69.655 1.00 73.81 205 GLU A C 1
ATOM 1676 O O . GLU A 1 205 ? -42.991 -13.531 70.406 1.00 73.81 205 GLU A O 1
ATOM 1681 N N . LEU A 1 206 ? -40.851 -14.061 69.947 1.00 80.00 206 LEU A N 1
ATOM 1682 C CA . LEU A 1 206 ? -40.631 -14.842 71.169 1.00 80.00 206 LEU A CA 1
ATOM 1683 C C . LEU A 1 206 ? -40.828 -13.996 72.431 1.00 80.00 206 LEU A C 1
ATOM 1685 O O . LEU A 1 206 ? -41.527 -14.417 73.349 1.00 80.00 206 LEU A O 1
ATOM 1689 N N . LEU A 1 207 ? -40.270 -12.783 72.474 1.00 82.00 207 LEU A N 1
ATOM 1690 C CA . LEU A 1 207 ? -40.446 -11.873 73.609 1.00 82.00 207 LEU A CA 1
ATOM 1691 C C . LEU A 1 207 ? -41.918 -11.479 73.807 1.00 82.00 207 LEU A C 1
ATOM 1693 O O . LEU A 1 207 ? -42.395 -11.417 74.941 1.00 82.00 207 LEU A O 1
ATOM 1697 N N . THR A 1 208 ? -42.655 -11.260 72.716 1.00 79.25 208 THR A N 1
ATOM 1698 C CA . THR A 1 208 ? -44.099 -10.986 72.759 1.00 79.25 208 THR A CA 1
ATOM 1699 C C . THR A 1 208 ? -44.898 -12.196 73.252 1.00 79.25 208 THR A C 1
ATOM 1701 O O . THR A 1 208 ? -45.821 -12.021 74.048 1.00 79.25 208 THR A O 1
ATOM 1704 N N . ALA A 1 209 ? -44.544 -13.413 72.827 1.00 80.56 209 ALA A N 1
ATOM 1705 C CA . ALA A 1 209 ? -45.175 -14.650 73.291 1.00 80.56 209 ALA A CA 1
ATOM 1706 C C . ALA A 1 209 ? -44.944 -14.866 74.795 1.00 80.56 209 ALA A C 1
ATOM 1708 O O . ALA A 1 209 ? -45.908 -14.999 75.545 1.00 80.56 209 ALA A O 1
ATOM 1709 N N . ILE A 1 210 ? -43.693 -14.743 75.257 1.00 84.56 210 ILE A N 1
ATOM 1710 C CA . ILE A 1 210 ? -43.339 -14.819 76.684 1.00 84.56 210 ILE A CA 1
ATOM 1711 C C . ILE A 1 210 ? -44.115 -13.763 77.484 1.00 84.56 210 ILE A C 1
ATOM 1713 O O . ILE A 1 210 ? -44.673 -14.053 78.539 1.00 84.56 210 ILE A O 1
ATOM 1717 N N . LYS A 1 211 ? -44.219 -12.529 76.974 1.00 82.19 211 LYS A N 1
ATOM 1718 C CA . LYS A 1 211 ? -45.022 -11.478 77.615 1.00 82.19 211 LYS A CA 1
ATOM 1719 C C . LYS A 1 211 ? -46.502 -11.863 77.720 1.00 82.19 211 LYS A C 1
ATOM 1721 O O . LYS A 1 211 ? -47.124 -11.584 78.746 1.00 82.19 211 LYS A O 1
ATOM 1726 N N . LYS A 1 212 ? -47.076 -12.458 76.669 1.00 83.12 212 LYS A N 1
ATOM 1727 C CA . LYS A 1 212 ? -48.477 -12.899 76.638 1.00 83.12 212 LYS A CA 1
ATOM 1728 C C . LYS A 1 212 ? -48.755 -13.956 77.704 1.00 83.12 212 LYS A C 1
ATOM 1730 O O . LYS A 1 212 ? -49.779 -13.848 78.372 1.00 83.12 212 LYS A O 1
ATOM 1735 N N . ASP A 1 213 ? -47.834 -14.888 77.906 1.00 83.31 213 ASP A N 1
ATOM 1736 C CA . ASP A 1 213 ? -47.972 -15.961 78.897 1.00 83.31 213 ASP A CA 1
ATOM 1737 C C . ASP A 1 213 ? -47.779 -15.461 80.339 1.00 83.31 213 ASP A C 1
ATOM 1739 O O . ASP A 1 213 ? -48.350 -16.016 81.274 1.00 83.31 213 ASP A O 1
ATOM 1743 N N . LEU A 1 214 ? -47.037 -14.363 80.531 1.00 83.75 214 LEU A N 1
ATOM 1744 C CA . LEU A 1 214 ? -46.822 -13.727 81.838 1.00 83.75 214 LEU A CA 1
ATOM 1745 C C . LEU A 1 214 ? -47.944 -12.750 82.249 1.00 83.75 214 LEU A C 1
ATOM 1747 O O . LEU A 1 214 ? -48.114 -12.463 83.435 1.00 83.75 214 LEU A O 1
ATOM 1751 N N . LEU A 1 215 ? -48.726 -12.227 81.296 1.00 80.00 215 LEU A N 1
ATOM 1752 C CA . LEU A 1 215 ? -49.826 -11.276 81.543 1.00 80.00 215 LEU A CA 1
ATOM 1753 C C . LEU A 1 215 ? -50.952 -11.785 82.479 1.00 80.00 215 LEU A C 1
ATOM 1755 O O . LEU A 1 215 ? -51.487 -10.954 83.220 1.00 80.00 215 LEU A O 1
ATOM 1759 N N . PRO A 1 216 ? -51.342 -13.077 82.477 1.00 82.06 216 PRO A N 1
ATOM 1760 C CA . PRO A 1 216 ? -52.326 -13.640 83.407 1.00 82.06 216 PRO A CA 1
ATOM 1761 C C . PRO A 1 216 ? -51.827 -13.718 84.858 1.00 82.06 216 PRO A C 1
ATOM 1763 O O . PRO A 1 216 ? -52.620 -13.590 85.786 1.00 82.06 216 PRO A O 1
ATOM 1766 N N . ILE A 1 217 ? -50.513 -13.848 85.074 1.00 80.44 217 ILE A N 1
ATOM 1767 C CA . ILE A 1 217 ? -49.861 -14.066 86.386 1.00 80.44 217 ILE A CA 1
ATOM 1768 C C . ILE A 1 217 ? -49.591 -12.717 87.102 1.00 80.44 217 ILE A C 1
ATOM 1770 O O . ILE A 1 217 ? -48.646 -12.535 87.865 1.00 80.44 217 ILE A O 1
ATOM 1774 N N . LYS A 1 218 ? -50.427 -11.706 86.832 1.00 62.19 218 LYS A N 1
ATOM 1775 C CA . LYS A 1 218 ? -50.195 -10.265 87.079 1.00 62.19 218 LYS A CA 1
ATOM 1776 C C . LYS A 1 218 ? -49.988 -9.834 88.543 1.00 62.19 218 LYS A C 1
ATOM 1778 O O . LYS A 1 218 ? -49.753 -8.644 88.781 1.00 62.19 218 LYS A O 1
ATOM 1783 N N . GLN A 1 219 ? -50.123 -10.742 89.509 1.00 61.69 219 GLN A N 1
ATOM 1784 C CA . GLN A 1 219 ? -50.166 -10.420 90.939 1.00 61.69 219 GLN A CA 1
ATOM 1785 C C . GLN A 1 219 ? -48.790 -10.401 91.625 1.00 61.69 219 GLN A C 1
ATOM 1787 O O . GLN A 1 219 ? -48.652 -9.737 92.649 1.00 61.69 219 GLN A O 1
ATOM 1792 N N . GLU A 1 220 ? -47.745 -10.995 91.041 1.00 74.25 220 GLU A N 1
ATOM 1793 C CA . GLU A 1 220 ? -46.402 -10.971 91.635 1.00 74.25 220 GLU A CA 1
ATOM 1794 C C . GLU A 1 220 ? -45.553 -9.767 91.185 1.00 74.25 220 GLU A C 1
ATOM 1796 O O . GLU A 1 220 ? -45.443 -9.440 89.997 1.00 74.25 220 GLU A O 1
ATOM 1801 N N . ALA A 1 221 ? -44.884 -9.114 92.142 1.00 75.81 221 ALA A N 1
ATOM 1802 C CA . ALA A 1 221 ? -43.983 -7.985 91.881 1.00 75.81 221 ALA A CA 1
ATOM 1803 C C . ALA A 1 221 ? -42.813 -8.362 90.946 1.00 75.81 221 ALA A C 1
ATOM 1805 O O . ALA A 1 221 ? -42.370 -7.548 90.128 1.00 75.81 221 ALA A O 1
ATOM 1806 N N . GLN A 1 222 ? -42.350 -9.613 91.016 1.00 77.62 222 GLN A N 1
ATOM 1807 C CA . GLN A 1 222 ? -41.280 -10.136 90.166 1.00 77.62 222 GLN A CA 1
ATOM 1808 C C . GLN A 1 222 ? -41.737 -10.276 88.705 1.00 77.62 222 GLN A C 1
ATOM 1810 O O . GLN A 1 222 ? -41.044 -9.809 87.799 1.00 77.62 222 GLN A O 1
ATOM 1815 N N . VAL A 1 223 ? -42.956 -10.777 88.465 1.00 81.38 223 VAL A N 1
ATOM 1816 C CA . VAL A 1 223 ? -43.553 -10.897 87.120 1.00 81.38 223 VAL A CA 1
ATOM 1817 C C . VAL A 1 223 ? -43.718 -9.525 86.457 1.00 81.38 223 VAL A C 1
ATOM 1819 O O . VAL A 1 223 ? -43.372 -9.353 85.287 1.00 81.38 223 VAL A O 1
ATOM 1822 N N . LYS A 1 224 ? -44.145 -8.498 87.207 1.00 80.25 224 LYS A N 1
ATOM 1823 C CA . LYS A 1 224 ? -44.198 -7.112 86.697 1.00 80.25 224 LYS A CA 1
ATOM 1824 C C . LYS A 1 224 ? -42.826 -6.589 86.261 1.00 80.25 224 LYS A C 1
ATOM 1826 O O . LYS A 1 224 ? -42.736 -5.863 85.272 1.00 80.25 224 LYS A O 1
ATOM 1831 N N . THR A 1 225 ? -41.762 -6.963 86.968 1.00 82.69 225 THR A N 1
ATOM 1832 C CA . THR A 1 225 ? -40.387 -6.532 86.666 1.00 82.69 225 THR A CA 1
ATOM 1833 C C . THR A 1 225 ? -39.860 -7.196 85.390 1.00 82.69 225 THR A C 1
ATOM 1835 O O . THR A 1 225 ? -39.263 -6.526 84.541 1.00 82.69 225 THR A O 1
ATOM 1838 N N . VAL A 1 226 ? -40.157 -8.486 85.198 1.00 82.62 226 VAL A N 1
ATOM 1839 C CA . VAL A 1 226 ? -39.833 -9.232 83.970 1.00 82.62 226 VAL A CA 1
ATOM 1840 C C . VAL A 1 226 ? -40.600 -8.666 82.775 1.00 82.62 226 VAL A C 1
ATOM 1842 O O . VAL A 1 226 ? -39.981 -8.345 81.763 1.00 82.62 226 VAL A O 1
ATOM 1845 N N . ILE A 1 227 ? -41.910 -8.424 82.905 1.00 81.94 227 ILE A N 1
ATOM 1846 C CA . ILE A 1 227 ? -42.717 -7.782 81.852 1.00 81.94 227 ILE A CA 1
ATOM 1847 C C . ILE A 1 227 ? -42.147 -6.403 81.490 1.00 81.94 227 ILE A C 1
ATOM 1849 O O . ILE A 1 227 ? -42.010 -6.093 80.309 1.00 81.94 227 ILE A O 1
ATOM 1853 N N . ARG A 1 228 ? -41.737 -5.594 82.477 1.00 81.12 228 ARG A N 1
ATOM 1854 C CA . ARG A 1 228 ? -41.131 -4.274 82.226 1.00 81.12 228 ARG A CA 1
ATOM 1855 C C . ARG A 1 228 ? -39.776 -4.374 81.518 1.00 81.12 228 ARG A C 1
ATOM 1857 O O . ARG A 1 228 ? -39.439 -3.518 80.702 1.00 81.12 228 ARG A O 1
ATOM 1864 N N . THR A 1 229 ? -39.004 -5.417 81.812 1.00 79.50 229 THR A N 1
ATOM 1865 C CA . THR A 1 229 ? -37.731 -5.709 81.135 1.00 79.50 229 THR A CA 1
ATOM 1866 C C . THR A 1 229 ? -37.965 -6.152 79.696 1.00 79.50 229 THR A C 1
ATOM 1868 O O . THR A 1 229 ? -37.270 -5.686 78.795 1.00 79.50 229 THR A O 1
ATOM 1871 N N . ILE A 1 230 ? -38.979 -6.986 79.462 1.00 81.25 230 ILE A N 1
ATOM 1872 C CA . ILE A 1 230 ? -39.414 -7.382 78.123 1.00 81.25 230 ILE A CA 1
ATOM 1873 C C . ILE A 1 230 ? -39.898 -6.156 77.341 1.00 81.25 230 ILE A C 1
ATOM 1875 O O . ILE A 1 230 ? -39.444 -5.958 76.224 1.00 81.25 230 ILE A O 1
ATOM 1879 N N . ASP A 1 231 ? -40.700 -5.267 77.930 1.00 77.31 231 ASP A N 1
ATOM 1880 C CA . ASP A 1 231 ? -41.146 -4.023 77.280 1.00 77.31 231 ASP A CA 1
ATOM 1881 C C . ASP A 1 231 ? -39.985 -3.088 76.914 1.00 77.31 231 ASP A C 1
ATOM 1883 O O . ASP A 1 231 ? -39.966 -2.498 75.831 1.00 77.31 231 ASP A O 1
ATOM 1887 N N . LYS A 1 232 ? -38.964 -3.000 77.774 1.00 75.00 232 LYS A N 1
ATOM 1888 C CA . LYS A 1 232 ? -37.742 -2.229 77.499 1.00 75.00 232 LYS A CA 1
ATOM 1889 C C . LYS A 1 232 ? -36.910 -2.826 76.354 1.00 75.00 232 LYS A C 1
ATOM 1891 O O . LYS A 1 232 ? -36.220 -2.079 75.666 1.00 75.00 232 LYS A O 1
ATOM 1896 N N . ASN A 1 233 ? -36.971 -4.142 76.141 1.00 74.75 233 ASN A N 1
ATOM 1897 C CA . ASN A 1 233 ? -36.251 -4.840 75.067 1.00 74.75 233 ASN A CA 1
ATOM 1898 C C . ASN A 1 233 ? -37.080 -5.009 73.781 1.00 74.75 233 ASN A C 1
ATOM 1900 O O . ASN A 1 233 ? -36.499 -5.069 72.710 1.00 74.75 233 ASN A O 1
ATOM 1904 N N . LEU A 1 234 ? -38.413 -5.006 73.871 1.00 68.81 234 LEU A N 1
ATOM 1905 C CA . LEU A 1 234 ? -39.357 -4.888 72.749 1.00 68.81 234 LEU A CA 1
ATOM 1906 C C . LEU A 1 234 ? -39.466 -3.449 72.226 1.00 68.81 234 LEU A C 1
ATOM 1908 O O . LEU A 1 234 ? -40.178 -3.180 71.257 1.00 68.81 234 LEU A O 1
ATOM 1912 N N . SER A 1 235 ? -38.810 -2.497 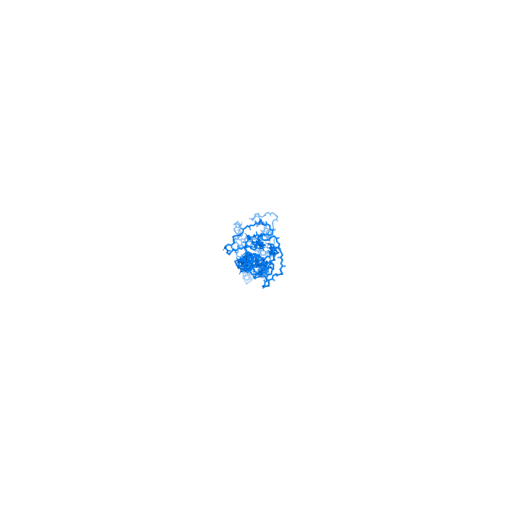72.895 1.00 60.41 235 SER A N 1
ATOM 1913 C CA . SER A 1 235 ? -38.793 -1.094 72.503 1.00 60.41 235 SER A CA 1
ATOM 1914 C C . SER A 1 235 ? -38.144 -0.938 71.123 1.00 60.41 235 SER A C 1
ATOM 1916 O O . SER A 1 235 ? -36.926 -0.813 70.999 1.00 60.41 235 SER A O 1
ATOM 1918 N N . ALA A 1 236 ? -38.993 -0.874 70.095 1.00 57.69 236 ALA A N 1
ATOM 1919 C CA . ALA A 1 236 ? -38.674 -0.781 68.668 1.00 57.69 236 ALA A CA 1
ATOM 1920 C C . ALA A 1 236 ? -37.731 0.374 68.259 1.00 57.69 236 ALA A C 1
ATOM 1922 O O . ALA A 1 236 ? -37.351 0.472 67.093 1.00 57.69 236 ALA A O 1
ATOM 1923 N N . THR A 1 237 ? -37.377 1.274 69.178 1.00 58.38 237 THR A N 1
ATOM 1924 C CA . THR A 1 237 ? -36.491 2.418 68.937 1.00 58.38 237 THR A CA 1
ATOM 1925 C C . THR A 1 237 ? -35.028 1.998 68.775 1.00 58.38 237 THR A C 1
ATOM 1927 O O . THR A 1 237 ? -34.356 2.528 67.896 1.00 58.38 237 THR A O 1
ATOM 1930 N N . LYS A 1 238 ? -34.542 1.023 69.563 1.00 63.25 238 LYS A N 1
ATOM 1931 C CA . LYS A 1 238 ? -33.152 0.535 69.453 1.00 63.25 238 LYS A CA 1
ATOM 1932 C C . LYS A 1 238 ? -32.952 -0.395 68.256 1.00 63.25 238 LYS A C 1
ATOM 1934 O O . LYS A 1 238 ? -31.983 -0.231 67.524 1.00 63.25 238 LYS A O 1
ATOM 1939 N N . ASP A 1 239 ? -33.903 -1.294 68.008 1.00 67.75 239 ASP A N 1
ATOM 1940 C CA . ASP A 1 239 ? -33.880 -2.173 66.830 1.00 67.75 239 ASP A CA 1
ATOM 1941 C C . ASP A 1 239 ? -33.970 -1.369 65.528 1.00 67.75 239 ASP A C 1
ATOM 1943 O O . ASP A 1 239 ? -33.351 -1.721 64.527 1.00 67.75 239 ASP A O 1
ATOM 1947 N N . TRP A 1 240 ? -34.712 -0.255 65.545 1.00 73.62 240 TRP A N 1
ATOM 1948 C CA . TRP A 1 240 ? -34.757 0.658 64.410 1.00 73.62 240 TRP A CA 1
ATOM 1949 C C . TRP A 1 240 ? -33.430 1.366 64.168 1.00 73.62 240 TRP A C 1
ATOM 1951 O O . TRP A 1 240 ? -33.022 1.427 63.021 1.00 73.62 240 TRP A O 1
ATOM 1961 N N . GLN A 1 241 ? -32.758 1.872 65.205 1.00 73.69 241 GLN A N 1
ATOM 1962 C CA . GLN A 1 241 ? -31.447 2.509 65.036 1.00 73.69 241 GLN A CA 1
ATOM 1963 C C . GLN A 1 241 ? -30.411 1.537 64.470 1.00 73.69 241 GLN A C 1
ATOM 1965 O O . GLN A 1 241 ? -29.705 1.891 63.535 1.00 73.69 241 GLN A O 1
ATOM 1970 N N . PHE A 1 242 ? -30.371 0.300 64.974 1.00 71.06 242 PHE A N 1
ATOM 1971 C CA . PHE A 1 242 ? -29.469 -0.725 64.446 1.00 71.06 242 PHE A CA 1
ATOM 1972 C C . PHE A 1 242 ? -29.797 -1.083 62.991 1.00 71.06 242 PHE A C 1
ATOM 1974 O O . PHE A 1 242 ? -28.905 -1.179 62.152 1.00 71.06 242 PHE A O 1
ATOM 1981 N N . PHE A 1 243 ? -31.085 -1.238 62.670 1.00 75.88 243 PHE A N 1
ATOM 1982 C CA . PHE A 1 243 ? -31.520 -1.458 61.294 1.00 75.88 243 PHE A CA 1
ATOM 1983 C C . PHE A 1 243 ? -31.179 -0.269 60.389 1.00 75.88 243 PHE A C 1
ATOM 1985 O O . PHE A 1 243 ? -30.708 -0.477 59.281 1.00 75.88 243 PHE A O 1
ATOM 1992 N N . GLU A 1 244 ? -31.416 0.965 60.835 1.00 76.19 244 GLU A N 1
ATOM 1993 C CA . GLU A 1 244 ? -31.147 2.189 60.078 1.00 76.19 244 GLU A CA 1
ATOM 1994 C C . GLU A 1 244 ? -29.649 2.345 59.808 1.00 76.19 244 GLU A C 1
ATOM 1996 O O . GLU A 1 244 ? -29.275 2.673 58.688 1.00 76.19 244 GLU A O 1
ATOM 2001 N N . GLU A 1 245 ? -28.789 2.028 60.775 1.00 72.94 245 GLU A N 1
ATOM 2002 C CA . GLU A 1 245 ? -27.335 2.020 60.606 1.00 72.94 245 GLU A CA 1
ATOM 2003 C C . GLU A 1 245 ? -26.874 0.920 59.636 1.00 72.94 245 GLU A C 1
ATOM 2005 O O . GLU A 1 245 ? -26.130 1.195 58.693 1.00 72.94 245 GLU A O 1
ATOM 2010 N N . ALA A 1 246 ? -27.369 -0.313 59.798 1.00 70.56 246 ALA A N 1
ATOM 2011 C CA . ALA A 1 246 ? -27.055 -1.425 58.898 1.00 70.56 246 ALA A CA 1
ATOM 2012 C C . ALA A 1 246 ? -27.546 -1.167 57.462 1.00 70.56 246 ALA A C 1
ATOM 2014 O O . ALA A 1 246 ? -26.824 -1.416 56.497 1.00 70.56 246 ALA A O 1
ATOM 2015 N N . PHE A 1 247 ? -28.753 -0.621 57.318 1.00 78.12 247 PHE A N 1
ATOM 2016 C CA . PHE A 1 247 ? -29.345 -0.263 56.036 1.00 78.12 247 PHE A CA 1
ATOM 2017 C C . PHE A 1 247 ? -28.604 0.909 55.390 1.00 78.12 247 PHE A C 1
ATOM 2019 O O . PHE A 1 247 ? -28.268 0.825 54.216 1.00 78.12 247 PHE A O 1
ATOM 2026 N N . THR A 1 248 ? -28.291 1.970 56.141 1.00 76.12 248 THR A N 1
ATOM 2027 C CA . THR A 1 248 ? -27.544 3.126 55.613 1.00 76.12 248 THR A CA 1
ATOM 2028 C C . THR A 1 248 ? -26.141 2.713 55.188 1.00 76.12 248 THR A C 1
ATOM 2030 O O . THR A 1 248 ? -25.647 3.201 54.184 1.00 76.12 248 THR A O 1
ATOM 2033 N N . ASN A 1 249 ? -25.498 1.771 55.881 1.00 73.25 249 ASN A N 1
ATOM 2034 C CA . ASN A 1 249 ? -24.210 1.235 55.441 1.00 73.25 249 ASN A CA 1
ATOM 2035 C C . ASN A 1 249 ? -24.301 0.428 54.136 1.00 73.25 249 ASN A C 1
ATOM 2037 O O . ASN A 1 249 ? -23.352 0.454 53.350 1.00 73.25 249 ASN A O 1
ATOM 2041 N N . ALA A 1 250 ? -25.418 -0.266 53.905 1.00 70.88 250 ALA A N 1
ATOM 2042 C CA . ALA A 1 250 ? -25.649 -1.079 52.714 1.00 70.88 250 ALA A CA 1
ATOM 2043 C C . ALA A 1 250 ? -26.152 -0.273 51.503 1.00 70.88 250 ALA A C 1
ATOM 2045 O O . ALA A 1 250 ? -25.784 -0.580 50.373 1.00 70.88 250 ALA A O 1
ATOM 2046 N N . ASP A 1 251 ? -26.967 0.754 51.740 1.00 75.44 251 ASP A N 1
ATOM 2047 C CA . ASP A 1 251 ? -27.566 1.623 50.726 1.00 75.44 251 ASP A CA 1
ATOM 2048 C C . ASP A 1 251 ? -27.494 3.089 51.194 1.00 75.44 251 ASP A C 1
ATOM 2050 O O . ASP A 1 251 ? -28.465 3.684 51.673 1.00 75.44 251 ASP A O 1
ATOM 2054 N N . LYS A 1 252 ? -26.281 3.652 51.097 1.00 75.06 252 LYS A N 1
ATOM 2055 C CA . LYS A 1 252 ? -25.925 4.989 51.611 1.00 75.06 252 LYS A CA 1
ATOM 2056 C C . LYS A 1 252 ? -26.713 6.121 50.955 1.00 75.06 252 LYS A C 1
ATOM 2058 O O . LYS A 1 252 ? -26.975 7.134 51.602 1.00 75.06 252 LYS A O 1
ATOM 2063 N N . ASP A 1 253 ? -27.111 5.944 49.698 1.00 83.75 253 ASP A N 1
ATOM 2064 C CA . ASP A 1 253 ? -27.697 7.015 48.890 1.00 83.75 253 ASP A CA 1
ATOM 2065 C C . ASP A 1 253 ? -29.223 6.995 48.873 1.00 83.75 253 ASP A C 1
ATOM 2067 O O . ASP A 1 253 ? -29.845 8.025 48.599 1.00 83.75 253 ASP A O 1
ATOM 2071 N N . PHE A 1 254 ? -29.854 5.865 49.201 1.00 88.69 254 PHE A N 1
ATOM 2072 C CA . PHE A 1 254 ? -31.308 5.735 49.145 1.00 88.69 254 PHE A CA 1
ATOM 2073 C C . PHE A 1 254 ? -32.035 6.808 49.958 1.00 88.69 254 PHE A C 1
ATOM 2075 O O . PHE A 1 254 ? -32.956 7.459 49.456 1.00 88.69 254 PHE A O 1
ATOM 2082 N N . PHE A 1 255 ? -31.620 7.032 51.211 1.00 86.44 255 PHE A N 1
ATOM 2083 C CA . PHE A 1 255 ? -32.267 8.031 52.060 1.00 86.44 255 PHE A CA 1
ATOM 2084 C C . PHE A 1 255 ? -32.080 9.458 51.543 1.00 86.44 255 PHE A C 1
ATOM 2086 O O . PHE A 1 255 ? -32.976 10.278 51.743 1.00 86.44 255 PHE A O 1
ATOM 2093 N N . ASN A 1 256 ? -30.967 9.749 50.867 1.00 86.06 256 ASN A N 1
ATOM 2094 C CA . ASN A 1 256 ? -30.734 11.053 50.250 1.00 86.06 256 ASN A CA 1
ATOM 2095 C C . ASN A 1 256 ? -31.661 11.226 49.043 1.00 86.06 256 ASN A C 1
ATOM 2097 O O . ASN A 1 256 ? -32.499 12.127 49.040 1.00 86.06 256 ASN A O 1
ATOM 2101 N N . LYS A 1 257 ? -31.638 10.279 48.099 1.00 89.06 257 LYS A N 1
ATOM 2102 C CA . LYS A 1 257 ? -32.461 10.319 46.879 1.00 89.06 257 LYS A CA 1
ATOM 2103 C C . LYS A 1 257 ? -33.958 10.372 47.160 1.00 89.06 257 LYS A C 1
ATOM 2105 O O . LYS A 1 257 ? -34.695 11.100 46.493 1.00 89.06 257 LYS A O 1
ATOM 2110 N N . ILE A 1 258 ? -34.439 9.610 48.145 1.00 89.81 258 ILE A N 1
ATOM 2111 C CA . ILE A 1 258 ? -35.869 9.582 48.468 1.00 89.81 258 ILE A CA 1
ATOM 2112 C C . ILE A 1 258 ? -36.321 10.851 49.195 1.00 89.81 258 ILE A C 1
ATOM 2114 O O . ILE A 1 258 ? -37.458 11.275 49.003 1.00 89.81 258 ILE A O 1
ATOM 2118 N N . LYS A 1 259 ? -35.451 11.480 49.999 1.00 89.12 259 LYS A N 1
ATOM 2119 C CA . LYS A 1 259 ? -35.736 12.778 50.631 1.00 89.12 259 LYS A CA 1
ATOM 2120 C C . LYS A 1 259 ? -35.695 13.915 49.615 1.00 89.12 259 LYS A C 1
ATOM 2122 O O . LYS A 1 259 ? -36.539 14.800 49.694 1.00 89.12 259 LYS A O 1
ATOM 2127 N N . GLU A 1 260 ? -34.771 13.866 48.657 1.00 90.50 260 GLU A N 1
ATOM 2128 C CA . GLU A 1 260 ? -34.708 14.811 47.536 1.00 90.50 260 GLU A CA 1
ATOM 2129 C C . GLU A 1 260 ? -35.948 14.701 46.645 1.00 90.50 260 GLU A C 1
ATOM 2131 O O . GLU A 1 260 ? -36.592 15.703 46.344 1.00 90.50 260 GLU A O 1
ATOM 2136 N N . SER A 1 261 ? -36.332 13.474 46.279 1.00 89.69 261 SER A N 1
ATOM 2137 C CA . SER A 1 261 ? -37.492 13.223 45.414 1.00 89.69 261 SER A CA 1
ATOM 2138 C C . SER A 1 261 ? -38.825 13.482 46.125 1.00 89.69 261 SER A C 1
ATOM 2140 O O . SER A 1 261 ? -39.786 13.923 45.499 1.00 89.69 261 SER A O 1
ATOM 2142 N N . HIS A 1 262 ? -38.902 13.199 47.431 1.00 91.25 262 HIS A N 1
ATOM 2143 C CA . HIS A 1 262 ? -40.135 13.273 48.224 1.00 91.25 262 HIS A CA 1
ATOM 2144 C C . HIS A 1 262 ? -39.904 13.927 49.597 1.00 91.25 262 HIS A C 1
ATOM 2146 O O . HIS A 1 262 ? -40.011 13.267 50.637 1.00 91.25 262 HIS A O 1
ATOM 2152 N N . PRO A 1 263 ? -39.677 15.251 49.650 1.00 90.06 263 PRO A N 1
ATOM 2153 C CA . PRO A 1 263 ? -39.342 15.959 50.891 1.00 90.06 263 PRO A CA 1
ATOM 2154 C C . PRO A 1 263 ? -40.478 15.987 51.927 1.00 90.06 263 PRO A C 1
ATOM 2156 O O . PRO A 1 263 ? -40.255 16.271 53.100 1.00 90.06 263 PRO A O 1
ATOM 2159 N N . LYS A 1 264 ? -41.715 15.665 51.525 1.00 89.50 264 LYS A N 1
ATOM 2160 C CA . LYS A 1 264 ? -42.898 15.618 52.408 1.00 89.50 264 LYS A CA 1
ATOM 2161 C C . LYS A 1 264 ? -42.990 14.331 53.244 1.00 89.50 264 LYS A C 1
ATOM 2163 O O . LYS A 1 264 ? -43.934 14.176 54.025 1.00 89.50 264 LYS A O 1
ATOM 2168 N N . LEU A 1 265 ? -42.075 13.378 53.057 1.00 90.81 265 LEU A N 1
ATOM 2169 C CA . LEU A 1 265 ? -42.084 12.113 53.789 1.00 90.81 265 LEU A CA 1
ATOM 2170 C C . LEU A 1 265 ? -41.619 12.302 55.233 1.00 90.81 265 LEU A C 1
ATOM 2172 O O . LEU A 1 265 ? -40.591 12.907 55.518 1.00 90.81 265 LEU A O 1
ATOM 2176 N N . THR A 1 266 ? -42.376 11.730 56.165 1.00 90.19 266 THR A N 1
ATOM 2177 C CA . THR A 1 266 ? -42.019 11.728 57.587 1.00 90.19 266 THR A CA 1
ATOM 2178 C C . THR A 1 266 ? -40.995 10.627 57.893 1.00 90.19 266 THR A C 1
ATOM 2180 O O . THR A 1 266 ? -40.912 9.648 57.148 1.00 90.19 266 THR A O 1
ATOM 2183 N N . PRO A 1 267 ? -40.290 10.674 59.039 1.00 86.50 267 PRO A N 1
ATOM 2184 C CA . PRO A 1 267 ? -39.392 9.590 59.458 1.00 86.50 267 PRO A CA 1
ATOM 2185 C C . PRO A 1 267 ? -40.064 8.205 59.493 1.00 86.50 267 PRO A C 1
ATOM 2187 O O . PRO A 1 267 ? -39.462 7.194 59.147 1.00 86.50 267 PRO A O 1
ATOM 2190 N N . LYS A 1 268 ? -41.359 8.148 59.838 1.00 86.31 268 LYS A N 1
ATOM 2191 C CA . LYS A 1 268 ? -42.144 6.900 59.818 1.00 86.31 268 LYS A CA 1
ATOM 2192 C C . LYS A 1 268 ? -42.431 6.399 58.400 1.00 86.31 268 LYS A C 1
ATOM 2194 O O . LYS A 1 268 ? -42.594 5.195 58.215 1.00 86.31 268 LYS A O 1
ATOM 2199 N N . ASP A 1 269 ? -42.534 7.305 57.431 1.00 90.44 269 ASP A N 1
ATOM 2200 C CA . ASP A 1 269 ? -42.690 6.953 56.021 1.00 90.44 269 ASP A CA 1
ATOM 2201 C C . ASP A 1 269 ? -41.361 6.430 55.458 1.00 90.44 269 ASP A C 1
ATOM 2203 O O . ASP A 1 269 ? -41.352 5.371 54.842 1.00 90.44 269 ASP A O 1
ATOM 2207 N N . LEU A 1 270 ? -40.240 7.098 55.765 1.00 88.56 270 LEU A N 1
ATOM 2208 C CA . LEU A 1 270 ? -38.887 6.654 55.397 1.00 88.56 270 LEU A CA 1
ATOM 2209 C C . LEU A 1 270 ? -38.577 5.255 55.938 1.00 88.56 270 LEU A C 1
ATOM 2211 O O . LEU A 1 270 ? -38.045 4.413 55.217 1.00 88.56 270 LEU A O 1
ATOM 2215 N N . LYS A 1 271 ? -39.005 4.977 57.175 1.00 87.69 271 LYS A N 1
ATOM 2216 C CA . LYS A 1 271 ? -38.922 3.643 57.770 1.00 87.69 271 LYS A CA 1
ATOM 2217 C C . LYS A 1 271 ? -39.646 2.577 56.949 1.00 87.69 271 LYS A C 1
ATOM 2219 O O . LYS A 1 271 ? -39.112 1.496 56.721 1.00 87.69 271 LYS A O 1
ATOM 2224 N N . LEU A 1 272 ? -40.854 2.881 56.479 1.00 88.50 272 LEU A N 1
ATOM 2225 C CA . LEU A 1 272 ? -41.595 1.972 55.609 1.00 88.50 272 LEU A CA 1
ATOM 2226 C C . LEU A 1 272 ? -40.915 1.823 54.240 1.00 88.50 272 LEU A C 1
ATOM 2228 O O . LEU A 1 272 ? -40.863 0.713 53.722 1.00 88.50 272 LEU A O 1
ATOM 2232 N N . CYS A 1 273 ? -40.368 2.903 53.677 1.00 90.31 273 CYS A N 1
ATOM 2233 C CA . CYS A 1 273 ? -39.626 2.857 52.419 1.00 90.31 273 CYS A CA 1
ATOM 2234 C C . CYS A 1 273 ? -38.415 1.923 52.496 1.00 90.31 273 CYS A C 1
ATOM 2236 O O . CYS A 1 273 ? -38.221 1.135 51.579 1.00 90.31 273 CYS A O 1
ATOM 2238 N N . ALA A 1 274 ? -37.654 1.956 53.592 1.00 87.12 274 ALA A N 1
ATOM 2239 C CA . ALA A 1 274 ? -36.500 1.079 53.781 1.00 87.12 274 ALA A CA 1
ATOM 2240 C C . ALA A 1 274 ? -36.894 -0.411 53.778 1.00 87.12 274 ALA A C 1
ATOM 2242 O O . ALA A 1 274 ? -36.249 -1.227 53.127 1.00 87.12 274 ALA A O 1
ATOM 2243 N N . TYR A 1 275 ? -38.011 -0.781 54.413 1.00 86.31 275 TYR A N 1
ATOM 2244 C CA . TYR A 1 275 ? -38.506 -2.162 54.345 1.00 86.31 275 TYR A CA 1
ATOM 2245 C C . TYR A 1 275 ? -38.987 -2.565 52.945 1.00 86.31 275 TYR A C 1
ATOM 2247 O O . TYR A 1 275 ? -38.790 -3.702 52.525 1.00 86.31 275 TYR A O 1
ATOM 2255 N N . LEU A 1 276 ? -39.601 -1.638 52.204 1.00 88.62 276 LEU A N 1
ATOM 2256 C CA . LEU A 1 276 ? -40.020 -1.879 50.820 1.00 88.62 276 LEU A CA 1
ATOM 2257 C C . LEU A 1 276 ? -38.827 -1.977 49.861 1.00 88.62 276 LEU A C 1
ATOM 2259 O O . LEU A 1 276 ? -38.885 -2.751 48.911 1.00 88.62 276 LEU A O 1
ATOM 2263 N N . ARG A 1 277 ? -37.748 -1.234 50.129 1.00 87.25 277 ARG A N 1
ATOM 2264 C CA . ARG A 1 277 ? -36.471 -1.284 49.405 1.00 87.25 277 ARG A CA 1
ATOM 2265 C C . ARG A 1 277 ? -35.789 -2.645 49.535 1.00 87.25 277 ARG A C 1
ATOM 2267 O O . ARG A 1 277 ? -35.210 -3.126 48.572 1.00 87.25 277 ARG A O 1
ATOM 2274 N N . LEU A 1 278 ? -35.949 -3.299 50.685 1.00 82.19 278 LEU A N 1
ATOM 2275 C CA . LEU A 1 278 ? -35.540 -4.690 50.913 1.00 82.19 278 LEU A CA 1
ATOM 2276 C C . LEU A 1 278 ? -36.515 -5.724 50.320 1.00 82.19 278 LEU A C 1
ATOM 2278 O O . LEU A 1 278 ? -36.396 -6.912 50.600 1.00 82.19 278 LEU A O 1
ATOM 2282 N N . ASN A 1 279 ? -37.494 -5.282 49.524 1.00 83.38 279 ASN A N 1
ATOM 2283 C CA . ASN A 1 279 ? -38.50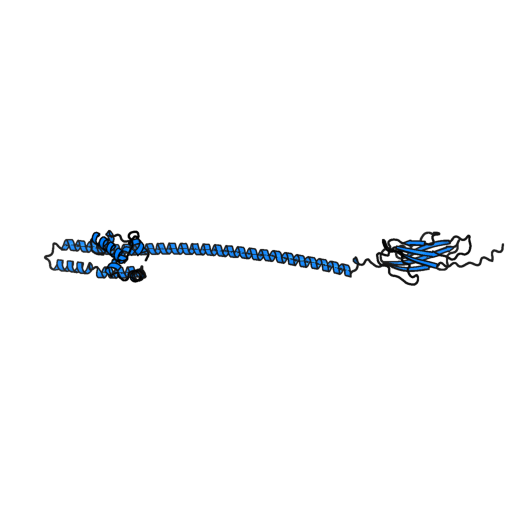9 -6.118 48.886 1.00 83.38 279 ASN A CA 1
ATOM 2284 C C . ASN A 1 279 ? -39.362 -6.955 49.866 1.00 83.38 279 ASN A C 1
ATOM 2286 O O . ASN A 1 279 ? -39.872 -8.014 49.506 1.00 83.38 279 ASN A O 1
ATOM 2290 N N . LEU A 1 280 ? -39.555 -6.476 51.102 1.00 84.25 280 LEU A N 1
ATOM 2291 C CA . LEU A 1 280 ? -40.372 -7.177 52.095 1.00 84.25 280 LEU A CA 1
ATOM 2292 C C . LEU A 1 280 ? -41.875 -7.051 51.788 1.00 84.25 280 LEU A C 1
ATOM 2294 O O . LEU A 1 280 ? -42.416 -5.973 51.487 1.00 84.25 280 LEU A O 1
ATOM 2298 N N . ALA A 1 281 ? -42.591 -8.164 51.922 1.00 86.06 281 ALA A N 1
ATOM 2299 C CA . ALA A 1 281 ? -44.037 -8.229 51.801 1.00 86.06 281 ALA A CA 1
ATOM 2300 C C . ALA A 1 281 ? -44.729 -7.607 53.026 1.00 86.06 281 ALA A C 1
ATOM 2302 O O . ALA A 1 281 ? -44.208 -7.594 54.139 1.00 86.06 281 ALA A O 1
ATOM 2303 N N . SER A 1 282 ? -45.977 -7.143 52.871 1.00 88.81 282 SER A N 1
ATOM 2304 C CA . SER A 1 282 ? -46.749 -6.564 53.990 1.00 88.81 282 SER A CA 1
ATOM 2305 C C . SER A 1 282 ? -46.887 -7.510 55.192 1.00 88.81 282 SER A C 1
ATOM 2307 O O . SER A 1 282 ? -47.000 -7.041 56.324 1.00 88.81 282 SER A O 1
ATOM 2309 N N . LYS A 1 283 ? -46.869 -8.828 54.948 1.00 82.25 283 LYS A N 1
ATOM 2310 C CA . LYS A 1 283 ? -46.900 -9.864 55.990 1.00 82.25 283 LYS A CA 1
ATOM 2311 C C . LYS A 1 283 ? -45.615 -9.901 56.824 1.00 82.25 283 LYS A C 1
ATOM 2313 O O . LYS A 1 283 ? -45.699 -10.166 58.012 1.00 82.25 283 LYS A O 1
ATOM 2318 N N . GLU A 1 284 ? -44.470 -9.580 56.228 1.00 79.12 284 GLU A N 1
ATOM 2319 C CA . GLU A 1 284 ? -43.150 -9.580 56.878 1.00 79.12 284 GLU A CA 1
ATOM 2320 C C . GLU A 1 284 ? -42.871 -8.247 57.590 1.00 79.12 284 GLU A C 1
ATOM 2322 O O . GLU A 1 284 ? -42.246 -8.201 58.646 1.00 79.12 284 GLU A O 1
ATOM 2327 N N . ILE A 1 285 ? -43.405 -7.146 57.054 1.00 84.19 285 ILE A N 1
ATOM 2328 C CA . ILE A 1 285 ? -43.285 -5.804 57.647 1.00 84.19 285 ILE A CA 1
ATOM 2329 C C . ILE A 1 285 ? -44.140 -5.657 58.918 1.00 84.19 285 ILE A C 1
ATOM 2331 O O . ILE A 1 285 ? -43.805 -4.884 59.817 1.00 84.19 285 ILE A O 1
ATOM 2335 N N . ALA A 1 286 ? -45.268 -6.363 59.001 1.00 81.38 286 ALA A N 1
ATOM 2336 C CA . ALA A 1 286 ? -46.211 -6.246 60.113 1.00 81.38 286 ALA A CA 1
ATOM 2337 C C . ALA A 1 286 ? -45.590 -6.597 61.485 1.00 81.38 286 ALA A C 1
ATOM 2339 O O . ALA A 1 286 ? -45.672 -5.751 62.384 1.00 81.38 286 ALA A O 1
ATOM 2340 N N . PRO A 1 287 ? -44.895 -7.744 61.644 1.00 74.06 287 PRO A N 1
ATOM 2341 C CA . PRO A 1 287 ? -44.149 -8.067 62.862 1.00 74.06 287 PRO A CA 1
ATOM 2342 C C . PRO A 1 287 ? -43.067 -7.036 63.211 1.00 74.06 287 PRO A C 1
ATOM 2344 O O . PRO A 1 287 ? -42.967 -6.620 64.362 1.00 74.06 287 PRO A O 1
ATOM 2347 N N . LEU A 1 288 ? -42.313 -6.547 62.215 1.00 75.56 288 LEU A N 1
ATOM 2348 C CA . LEU A 1 288 ? -41.242 -5.548 62.399 1.00 75.56 288 LEU A CA 1
ATOM 2349 C C . LEU A 1 288 ? -41.746 -4.219 62.976 1.00 75.56 288 LEU A C 1
ATOM 2351 O O . LEU A 1 288 ? -41.037 -3.522 63.703 1.00 75.56 288 LEU A O 1
ATOM 2355 N N . LEU A 1 289 ? -42.971 -3.843 62.617 1.00 78.69 289 LEU A N 1
ATOM 2356 C CA . LEU A 1 289 ? -43.613 -2.617 63.077 1.00 78.69 289 LEU A CA 1
ATOM 2357 C C . LEU A 1 289 ? -44.516 -2.828 64.295 1.00 78.69 289 LEU A C 1
ATOM 2359 O O . LEU A 1 289 ? -45.056 -1.841 64.796 1.00 78.69 289 LEU A O 1
ATOM 2363 N N . ASN A 1 290 ? -44.680 -4.071 64.756 1.00 74.75 290 ASN A N 1
ATOM 2364 C CA . ASN A 1 290 ? -45.626 -4.459 65.798 1.00 74.75 290 ASN A CA 1
ATOM 2365 C C . ASN A 1 290 ? -47.057 -3.943 65.521 1.00 74.75 290 ASN A C 1
ATOM 2367 O O . ASN A 1 290 ? -47.708 -3.339 66.375 1.00 74.75 290 ASN A O 1
ATOM 2371 N N . ILE A 1 291 ? -47.530 -4.118 64.282 1.00 82.62 291 ILE A N 1
ATOM 2372 C CA . ILE A 1 291 ? -48.877 -3.725 63.835 1.00 82.62 291 ILE A CA 1
ATOM 2373 C C . ILE A 1 291 ? -49.491 -4.810 62.948 1.00 82.62 291 ILE A C 1
ATOM 2375 O O . ILE A 1 291 ? -48.804 -5.697 62.457 1.00 82.62 291 ILE A O 1
ATOM 2379 N N . SER A 1 292 ? -50.796 -4.724 62.682 1.00 85.38 292 SER A N 1
ATOM 2380 C CA . SER A 1 292 ? -51.465 -5.672 61.784 1.00 85.38 292 SER A CA 1
ATOM 2381 C C . SER A 1 292 ? -51.042 -5.505 60.316 1.00 85.38 292 SER A C 1
ATOM 2383 O O . SER A 1 292 ? -50.763 -4.394 59.860 1.00 85.38 292 SER A O 1
ATOM 2385 N N . VAL A 1 293 ? -51.097 -6.593 59.536 1.00 86.56 293 VAL A N 1
ATOM 2386 C CA . VAL A 1 293 ? -50.864 -6.582 58.072 1.00 86.56 293 VAL A CA 1
ATOM 2387 C C . VAL A 1 293 ? -51.742 -5.538 57.374 1.00 86.56 293 VAL A C 1
ATOM 2389 O O . VAL A 1 293 ? -51.250 -4.733 56.584 1.00 86.56 293 VAL A O 1
ATOM 2392 N N . ARG A 1 294 ? -53.021 -5.461 57.764 1.00 89.81 294 ARG A N 1
ATOM 2393 C CA . ARG A 1 294 ? -53.981 -4.443 57.304 1.00 89.81 294 ARG A CA 1
ATOM 2394 C C . ARG A 1 294 ? -53.461 -3.016 57.523 1.00 89.81 294 ARG A C 1
ATOM 2396 O O . ARG A 1 294 ? -53.614 -2.152 56.664 1.00 89.81 294 ARG A O 1
ATOM 2403 N N . SER A 1 295 ? -52.816 -2.762 58.662 1.00 90.38 295 SER A N 1
ATOM 2404 C CA . SER A 1 295 ? -52.236 -1.452 58.980 1.00 90.38 295 SER A CA 1
ATOM 2405 C C . SER A 1 295 ? -51.043 -1.116 58.084 1.00 90.38 295 SER A C 1
ATOM 2407 O O . SER A 1 295 ? -50.867 0.047 57.712 1.00 90.38 295 SER A O 1
ATOM 2409 N N . VAL A 1 296 ? -50.241 -2.114 57.700 1.00 90.50 296 VAL A N 1
ATOM 2410 C CA . VAL A 1 296 ? -49.138 -1.943 56.741 1.00 90.50 296 VAL A CA 1
ATOM 2411 C C . VAL A 1 296 ? -49.674 -1.608 55.349 1.00 90.50 296 VAL A C 1
ATOM 2413 O O . VAL A 1 296 ? -49.192 -0.666 54.725 1.00 90.50 296 VAL A O 1
ATOM 2416 N N . GLU A 1 297 ? -50.706 -2.310 54.876 1.00 91.75 297 GLU A N 1
ATOM 2417 C CA . GLU A 1 297 ? -51.345 -2.040 53.578 1.00 91.75 297 GLU A CA 1
ATOM 2418 C C . GLU A 1 297 ? -51.888 -0.608 53.491 1.00 91.75 297 GLU A C 1
ATOM 2420 O O . GLU A 1 297 ? -51.618 0.109 52.525 1.00 91.75 297 GLU A O 1
ATOM 2425 N N . ILE A 1 298 ? -52.576 -0.149 54.543 1.00 92.12 298 ILE A N 1
ATOM 2426 C CA . ILE A 1 298 ? -53.077 1.229 54.630 1.00 92.12 298 ILE A CA 1
ATOM 2427 C C . ILE A 1 298 ? -51.915 2.230 54.597 1.00 92.12 298 ILE A C 1
ATOM 2429 O O . ILE A 1 298 ? -51.994 3.249 53.906 1.00 92.12 298 ILE A O 1
ATOM 2433 N N . LYS A 1 299 ? -50.819 1.959 55.317 1.00 93.31 299 LYS A N 1
ATOM 2434 C CA . LYS A 1 299 ? -49.624 2.815 55.282 1.00 93.31 299 LYS A CA 1
ATOM 2435 C C . LYS A 1 299 ? -48.979 2.841 53.892 1.00 93.31 299 LYS A C 1
ATOM 2437 O O . LYS A 1 299 ? -48.628 3.927 53.445 1.00 93.31 299 LYS A O 1
ATOM 2442 N N . ARG A 1 300 ? -48.893 1.711 53.178 1.00 92.19 300 ARG A N 1
ATOM 2443 C CA . ARG A 1 300 ? -48.386 1.637 51.789 1.00 92.19 300 ARG A CA 1
ATOM 2444 C C . ARG A 1 300 ? -49.248 2.452 50.827 1.00 92.19 300 ARG A C 1
ATOM 2446 O O . ARG A 1 300 ? -48.718 3.204 50.017 1.00 92.19 300 ARG A O 1
ATOM 2453 N N . TYR A 1 301 ? -50.571 2.368 50.952 1.00 90.50 301 TYR A N 1
ATOM 2454 C CA . TYR A 1 301 ? -51.488 3.196 50.166 1.00 90.50 301 TYR A CA 1
ATOM 2455 C C . TYR A 1 301 ? -51.290 4.698 50.431 1.00 90.50 301 TYR A C 1
ATOM 2457 O O . TYR A 1 301 ? -51.212 5.494 49.495 1.00 90.50 301 TYR A O 1
ATOM 2465 N N . ARG A 1 302 ? -51.146 5.098 51.702 1.00 90.75 302 ARG A N 1
ATOM 2466 C CA . ARG A 1 302 ? -50.861 6.496 52.071 1.00 90.75 302 ARG A CA 1
ATOM 2467 C C . ARG A 1 302 ? -49.505 6.960 51.546 1.00 90.75 302 ARG A C 1
ATOM 2469 O O . ARG A 1 302 ? -49.409 8.075 51.048 1.00 90.75 302 ARG A O 1
ATOM 2476 N N . LEU A 1 303 ? -48.487 6.106 51.637 1.00 92.12 303 LEU A N 1
ATOM 2477 C CA . LEU A 1 303 ? -47.149 6.374 51.120 1.00 92.12 303 LEU A CA 1
ATOM 2478 C C . LEU A 1 303 ? -47.191 6.631 49.610 1.00 92.12 303 LEU A C 1
ATOM 2480 O O . LEU A 1 303 ? -46.671 7.638 49.145 1.00 92.12 303 LEU A O 1
ATOM 2484 N N . ARG A 1 304 ? -47.921 5.790 48.870 1.00 90.81 304 ARG A N 1
ATOM 2485 C CA . ARG A 1 304 ? -48.154 5.960 47.432 1.00 90.81 304 ARG A CA 1
ATOM 2486 C C . ARG A 1 304 ? -48.778 7.315 47.093 1.00 90.81 304 ARG A C 1
ATOM 2488 O O . ARG A 1 304 ? -48.313 7.972 46.170 1.00 90.81 304 ARG A O 1
ATOM 2495 N N . LYS A 1 305 ? -49.808 7.737 47.838 1.00 88.94 305 LYS A N 1
ATOM 2496 C CA . LYS A 1 305 ? -50.435 9.057 47.655 1.00 88.94 305 LYS A CA 1
ATOM 2497 C C . LYS A 1 305 ? -49.480 10.209 47.967 1.00 88.94 305 LYS A C 1
ATOM 2499 O O . LYS A 1 305 ? -49.503 11.207 47.264 1.00 88.94 305 LYS A O 1
ATOM 2504 N N . LYS A 1 306 ? -48.641 10.079 49.000 1.00 90.06 306 LYS A N 1
ATOM 2505 C CA . LYS A 1 306 ? -47.635 11.099 49.346 1.00 90.06 306 LYS A CA 1
ATOM 2506 C C . LYS A 1 306 ? -46.546 11.247 48.279 1.00 90.06 306 LYS A C 1
ATOM 2508 O O . LYS A 1 306 ? -46.008 12.337 48.148 1.00 90.06 306 LYS A O 1
ATOM 2513 N N . MET A 1 307 ? -46.249 10.168 47.553 1.00 89.38 307 MET A N 1
ATOM 2514 C CA . MET A 1 307 ? -45.272 10.126 46.458 1.00 89.38 307 MET A CA 1
ATOM 2515 C C . MET A 1 307 ? -45.869 10.429 45.073 1.00 89.38 307 MET A C 1
ATOM 2517 O O . MET A 1 307 ? -45.174 10.296 44.072 1.00 89.38 307 MET A O 1
ATOM 2521 N N . ASP A 1 308 ? -47.161 10.762 45.006 1.00 86.94 308 ASP A N 1
ATOM 2522 C CA . ASP A 1 308 ? -47.893 11.072 43.769 1.00 86.94 308 ASP A CA 1
ATOM 2523 C C . ASP A 1 308 ? -47.765 10.007 42.653 1.00 86.94 308 ASP A C 1
ATOM 2525 O O . ASP A 1 308 ? -47.662 10.286 41.458 1.00 86.94 308 ASP A O 1
ATOM 2529 N N . LEU A 1 309 ? -47.755 8.725 43.040 1.00 85.75 309 LEU A N 1
ATOM 2530 C CA . LEU A 1 309 ? -47.572 7.621 42.094 1.00 85.75 309 LEU A CA 1
ATOM 2531 C C . LEU A 1 309 ? -48.895 7.204 41.431 1.00 85.75 309 LEU A C 1
ATOM 2533 O O . LEU A 1 309 ? -49.770 6.606 42.071 1.00 85.75 309 LEU A O 1
ATOM 2537 N N . GLN A 1 310 ? -48.993 7.410 40.112 1.00 78.31 310 GLN A N 1
ATOM 2538 C CA . GLN A 1 310 ? -50.119 6.959 39.278 1.00 78.31 310 GLN A CA 1
ATOM 2539 C C . GLN A 1 310 ? -50.408 5.462 39.431 1.00 78.31 310 GLN A C 1
ATOM 2541 O O . GLN A 1 310 ? -49.476 4.669 39.544 1.00 78.31 310 GLN A O 1
ATOM 2546 N N . HIS A 1 311 ? -51.685 5.057 39.362 1.00 66.94 311 HIS A N 1
ATOM 2547 C CA . HIS A 1 311 ? -52.184 3.693 39.632 1.00 66.94 311 HIS A CA 1
ATOM 2548 C C . HIS A 1 311 ? -51.467 2.540 38.896 1.00 66.94 311 HIS A C 1
ATOM 2550 O O . HIS A 1 311 ? -51.466 1.423 39.409 1.00 66.94 311 HIS A O 1
ATOM 2556 N N . LYS A 1 312 ? -50.817 2.796 37.752 1.00 60.19 312 LYS A N 1
ATOM 2557 C CA . LYS A 1 312 ? -50.117 1.768 36.960 1.00 60.19 312 LYS A CA 1
ATOM 2558 C C . LYS A 1 312 ? -48.704 1.411 37.443 1.00 60.19 312 LYS A C 1
ATOM 2560 O O . LYS A 1 312 ? -48.247 0.320 37.138 1.00 60.19 312 LYS A O 1
ATOM 2565 N N . LYS A 1 313 ? -48.007 2.278 38.190 1.00 63.31 313 LYS A N 1
ATOM 2566 C CA . LYS A 1 313 ? -46.640 1.983 38.676 1.00 63.31 313 LYS A CA 1
ATOM 2567 C C . LYS A 1 313 ? -46.681 1.213 40.001 1.00 63.31 313 LYS A C 1
ATOM 2569 O O . LYS A 1 313 ? -47.435 1.591 40.901 1.00 63.31 313 LYS A O 1
ATOM 2574 N N . SER A 1 314 ? -45.900 0.146 40.156 1.00 83.31 314 SER A N 1
ATOM 2575 C CA . SER A 1 314 ? -45.780 -0.549 41.445 1.00 83.31 314 SER A CA 1
ATOM 2576 C C . SER A 1 314 ? -45.007 0.322 42.440 1.00 83.31 314 SER A C 1
ATOM 2578 O O . SER A 1 314 ? -43.927 0.822 42.134 1.00 83.31 314 SER A O 1
ATOM 2580 N N . LEU A 1 315 ? -45.553 0.512 43.649 1.00 84.62 315 LEU A N 1
ATOM 2581 C CA . LEU A 1 315 ? -44.886 1.270 44.721 1.00 84.62 315 LEU A CA 1
ATOM 2582 C C . LEU A 1 315 ? -43.518 0.663 45.066 1.00 84.62 315 LEU A C 1
ATOM 2584 O O . LEU A 1 315 ? -42.585 1.394 45.375 1.00 84.62 315 LEU A O 1
ATOM 2588 N N . VAL A 1 316 ? -43.419 -0.667 45.024 1.00 85.50 316 VAL A N 1
ATOM 2589 C CA . VAL A 1 316 ? -42.188 -1.393 45.359 1.00 85.50 316 VAL A CA 1
ATOM 2590 C C . VAL A 1 316 ? -41.152 -1.210 44.262 1.00 85.50 316 VAL A C 1
ATOM 2592 O O . VAL A 1 316 ? -40.042 -0.805 44.569 1.00 85.50 316 VAL A O 1
ATOM 2595 N N . GLU A 1 317 ? -41.523 -1.413 42.995 1.00 84.88 317 GLU A N 1
ATOM 2596 C CA . GLU A 1 317 ? -40.606 -1.220 41.859 1.00 84.88 317 GLU A CA 1
ATOM 2597 C C . GLU A 1 317 ? -40.051 0.203 41.822 1.00 84.88 317 GLU A C 1
ATOM 2599 O O . GLU A 1 317 ? -38.859 0.392 41.612 1.00 84.88 317 GLU A O 1
ATOM 2604 N N . TYR A 1 318 ? -40.891 1.205 42.100 1.00 89.00 318 TYR A N 1
ATOM 2605 C CA . TYR A 1 318 ? -40.436 2.588 42.189 1.00 89.00 318 TYR A CA 1
ATOM 2606 C C . TYR A 1 318 ? -39.388 2.783 43.296 1.00 89.00 318 TYR A C 1
ATOM 2608 O O . TYR A 1 318 ? -38.335 3.365 43.055 1.00 89.00 318 TYR A O 1
ATOM 2616 N N . ILE A 1 319 ? -39.638 2.258 44.497 1.00 87.94 319 ILE A N 1
ATOM 2617 C CA . ILE A 1 319 ? -38.697 2.351 45.623 1.00 87.94 319 ILE A CA 1
ATOM 2618 C C . ILE A 1 319 ? -37.406 1.555 45.347 1.00 87.94 319 ILE A C 1
ATOM 2620 O O . ILE A 1 319 ? -36.325 1.992 45.733 1.00 87.94 319 ILE A O 1
ATOM 2624 N N . ILE A 1 320 ? -37.489 0.423 44.644 1.00 85.50 320 ILE A N 1
ATOM 2625 C CA . ILE A 1 320 ? -36.329 -0.369 44.197 1.00 85.50 320 ILE A CA 1
ATOM 2626 C C . ILE A 1 320 ? -35.565 0.328 43.044 1.00 85.50 320 ILE A C 1
ATOM 2628 O O . ILE A 1 320 ? -34.393 0.048 42.811 1.00 85.50 320 ILE A O 1
ATOM 2632 N N . SER A 1 321 ? -36.168 1.298 42.356 1.00 84.38 321 SER A N 1
ATOM 2633 C CA . SER A 1 321 ? -35.482 2.070 41.307 1.00 84.38 321 SER A CA 1
ATOM 2634 C C . SER A 1 321 ? -34.725 3.312 41.801 1.00 84.38 321 SER A C 1
ATOM 2636 O O . SER A 1 321 ? -33.917 3.851 41.049 1.00 84.38 321 SER A O 1
ATOM 2638 N N . LEU A 1 322 ? -34.985 3.771 43.034 1.00 80.31 322 LEU A N 1
ATOM 2639 C CA . LEU A 1 322 ? -34.312 4.924 43.658 1.00 80.31 322 LEU A CA 1
ATOM 2640 C C . LEU A 1 322 ? -32.921 4.544 44.180 1.00 80.31 322 LEU A C 1
ATOM 2642 O O . LEU A 1 322 ? -31.929 5.228 43.850 1.00 80.31 322 LEU A O 1
#

Secondary structure (DSSP, 8-state):
--STT---PPP--EEEEEEEEETTEEEEEE-SSS--EE-TT--EEEEEEE-----TT--EEEEEEEETTB-SPPPPB--SEEEE-SPPSEEEEEEEEEEETTEEPS--EEEEEEEPPPGGGSHHHHHHHHHHHHHHHHHHHHHHHHHHHHHHHHHHHHHHHHHHHHHHHHHHHHHHHHHHHHHHHHHHHHHHHHHHHHHHHHHHHHHHHHHHHHGGGTT-HHHHHHHHHHHHHS-HHHHHHHHHHHHHHHSTTHHHHHHHH-TT--HHHHHHHHHHHTT--HHHHHHHHTS-HHHHHHHHHHHHHHTT--TTS-HHHHHHH-

Foldseek 3Di:
DDPPPPPPDAKAKDWDWKWWDFPPGDIDTDDQPDAEEAEQRRAKIKTFMDIDDPDPPWQKWKWKDKPVPDPDIDPTDSDRMDIDPNDDFAKIKMWMWMDTRNDTHPDIRIHIYGYDDHPCPDPVNVVVVVVVVVVVVVVVVVVVVVVVVVVVVVVVVVVVVVVVVVVVVVVVVVVVVVVVVVVVVLVVLLVVLVVVLVVVLVVLVVLVVVLVVLVVVPPDPVSVVSNVVSVVVNPLPVVLVVNVVSLCVSPVCLVVVCCVQQVVDDPVLVSLLSCLLSVDQLVSVCSSVVHDSVVNVVSLVVSCVSNVPDPPDDSSVVSVVD

Radius of gyration: 67.75 Å; chains: 1; bounding box: 119×33×185 Å

pLDDT: mean 85.16, std 10.56, range [39.75, 97.69]

=== Feature glossary ===
Feature key, reading from the visual/contextual features back to the raw sequence:

Rendered structure images. Six rendered views show the 3D structure from the faces of a cube — i.e. along ±x, ±y, ±z. Rendering representation is drawn randomly per protein from cartoon (secondary-structure ribbons), sticks (backbone bonds), or molecular surface; coloring is either N→C rainbow (blue at the N-terminus through red at the C-terminus) or one color per chain.

Contact-map, Ramachandran, and PAE plots. The contact map is a binary N×N matrix image: pixel (i, j) is dark where Cα_i and Cα_j are within 8 Å and |i−j|>4. Because the |i−j|>4 filter removes local helical contacts, off-diagonal stripes parallel to the main diagonal indicate parallel β-sheets; stripes perpendicular to it indicate antiparallel β-sheets. The Ramachandran plot scatters every residue's (φ, ψ) pair against the sterically allowed regions. The PAE heatmap renders the predicted-aligned-error matrix.

InterPro / GO / CATH / organism. Database cross-references. InterPro integrates a dozen domain/family signature databases into unified entries with residue-range hits. GO terms attach function/process/location labels with evidence codes. CATH codes position the fold in a four-level structural taxonomy. Organism is the NCBI-taxonomy species name.

Nearest PDB structures. The Foldseek neighbor list gives the closest experimentally determined structures in the PDB, ranked by structural alignment. TM-score near 1 means near-identical fold; near 0.3 means only rough topology match. This is how one finds what a novel AlphaFold prediction most resembles in the solved-structure universe.

Predicted aligned error. PAE(i, j) answers: if I align the predicted and true structures on residue i, how far off (in Å) do I expect residue j to be? A block-diagonal PAE matrix with low values on the blocks and high values off-diagonal is the signature of a multi-domain protein with confidently predicted domains but uncertain inter-domain orientation.

Solvent-accessible surface area. Accessible surface area quantifies burial. A residue with SASA near zero is packed into the hydrophobic core; one with SASA >100 Å² sits on the surface. Computed here via the Shrake–Rupley numerical algorithm with a 1.4 Å probe.

B-factor. B-factor (Debye–Waller factor) reflects atomic displacement in the crystal lattice. It is an experimental observable (units Å²), not a prediction; low values mean the atom is pinned down, high values mean it moves or is heterogeneous across the crystal.

pLDDT. For AlphaFold models, the B-factor field carries pLDDT — the model's own estimate of local accuracy on a 0–100 scale. Regions with pLDDT<50 should be treated as essentially unmodeled; they often correspond to intrinsically disordered segments.

Backbone torsions (φ/ψ). φ (phi) and ψ (psi) are the two rotatable backbone dihedrals per residue: φ is the C(i-1)–N–Cα–C torsion, ψ is the N–Cα–C–N(i+1) torsion, both in degrees on (−180°, 180°]. α-helical residues cluster near (−60°, −45°); β-strand residues near (−120°, +130°). A Ramachandran plot is simply a scatter of (φ, ψ) for every residue.

Radius of gyration, Cα contacts, bounding box. Radius of gyration (Rg) is the root-mean-square distance of Cα atoms from their centroid — a single number for overall size and compactness. A globular domain of N residues has Rg ≈ 2.2·N^0.38 Å; an extended or disordered chain has a much larger Rg. The Cα contact count is the number of residue pairs whose Cα atoms are within 8 Å and are more than four positions apart in sequence — a standard proxy for tertiary packing density. The bounding box is the smallest axis-aligned box enclosing all Cα atoms.

Secondary structure (3-state, P-SEA). Three-state secondary structure (P-SEA) collapses the eight DSSP classes into helix (a), strand (b), and coil (c). P-SEA assigns these from Cα geometry alone — distances and angles — without requiring backbone oxygens, so it works on any Cα trace.

Secondary structure (8-state, DSSP). DSSP 8-state secondary structure assigns each residue one of H (α-helix), G (3₁₀-helix), I (π-helix), E (extended β-strand), B (isolated β-bridge), T (hydrogen-bonded turn), S (bend), or '-' (coil). The assignment is computed from backbone hydrogen-bond geometry via the Kabsch–Sander algorithm.

Foldseek 3Di. A 3Di character summarizes, for each residue, the relative orientation of the Cα frame of its nearest spatial neighbor. Because it encodes fold topology rather than chemistry, 3Di alignments detect remote structural similarity that sequence alignment misses.

mmCIF coordinates. The mmCIF block holds the 3D Cartesian coordinates of each backbone atom (N, Cα, C, O) in ångströms. mmCIF is the PDB's canonical archive format — a tagged-loop text representation of the atomic model.

Sequence. Sequence gives the chain of amino acids in standard one-letter code (A=alanine, C=cysteine, …, Y=tyrosine), read N→C. It is the only feature that is directly encoded by the gene; all structural features are derived from the folded form of this sequence.